Protein AF-0000000084350973 (afdb_homodimer)

InterPro domains:
  IPR007712 Toxin-antitoxin system, RelE/ParE toxin family [PF05016] (6-82)
  IPR007712 Toxin-antitoxin system, RelE/ParE toxin family [TIGR02385] (5-78)
  IPR035093 Toxin-antitoxin system, RelE/ParE toxin domain superfamily [G3DSA:3.30.2310.20] (1-95)
  IPR035093 Toxin-antitoxin system, RelE/ParE toxin domain superfamily [SSF143011] (1-82)

Secondary structure (DSSP, 8-state):
-EEEEEE-HHHHHHHHHS-HHHHHHHHHHHHHHHTS---GGGBPTTSTTEEEEEETTTTEEEEEEEEEEEEEEEEEEEEETGGGHHHHHHHHHH-/-EEEEEE-HHHHHHHHHS-HHHHHHHHHHHHHHHTS---GGGBPTTSTTEEEEEETTTTEEEEEEEEEEEEEEEEEEEEETGGGHHHHHHHHHH-

Structure (mmCIF, N/CA/C/O backbone):
data_AF-0000000084350973-model_v1
#
loop_
_entity.id
_entity.type
_entity.pdbx_description
1 polymer 'mRNA interferase RelE/StbE'
#
loop_
_atom_site.group_PDB
_atom_site.id
_atom_site.type_symbol
_atom_site.label_atom_id
_atom_site.label_alt_id
_atom_site.label_comp_id
_atom_site.label_asym_id
_atom_site.label_entity_id
_atom_site.label_seq_id
_atom_site.pdbx_PDB_ins_code
_atom_site.Cartn_x
_atom_site.Cartn_y
_atom_site.Cartn_z
_atom_site.occupancy
_atom_site.B_iso_or_equiv
_atom_site.auth_seq_id
_atom_site.auth_comp_id
_atom_site.auth_asym_id
_atom_site.auth_atom_id
_atom_site.pdbx_PDB_model_num
ATOM 1 N N . MET A 1 1 ? 8.328 0.489 -1.654 1 72.5 1 MET A N 1
ATOM 2 C CA . MET A 1 1 ? 7.152 -0.375 -1.652 1 72.5 1 MET A CA 1
ATOM 3 C C . MET A 1 1 ? 7.504 -1.771 -1.149 1 72.5 1 MET A C 1
ATOM 5 O O . MET A 1 1 ? 8.57 -2.303 -1.475 1 72.5 1 MET A O 1
ATOM 9 N N . THR A 1 2 ? 6.762 -2.129 -0.033 1 79.12 2 THR A N 1
ATOM 10 C CA . THR A 1 2 ? 7.012 -3.457 0.517 1 79.12 2 THR A CA 1
ATOM 11 C C . THR A 1 2 ? 5.891 -4.418 0.138 1 79.12 2 THR A C 1
ATOM 13 O O . THR A 1 2 ? 4.77 -3.992 -0.144 1 79.12 2 THR A O 1
ATOM 16 N N . TYR A 1 3 ? 6.352 -5.695 -0.007 1 84.44 3 TYR A N 1
ATOM 17 C CA . TYR A 1 3 ? 5.375 -6.707 -0.387 1 84.44 3 TYR A CA 1
ATOM 18 C C . TYR A 1 3 ? 5.402 -7.883 0.58 1 84.44 3 TYR A C 1
ATOM 20 O O . TYR A 1 3 ? 6.457 -8.227 1.118 1 84.44 3 TYR A O 1
ATOM 28 N N . SER A 1 4 ? 4.203 -8.266 0.889 1 87.75 4 SER A N 1
ATOM 29 C CA . SER A 1 4 ? 4.062 -9.516 1.632 1 87.75 4 SER A CA 1
ATOM 30 C C . SER A 1 4 ? 3.426 -10.602 0.771 1 87.75 4 SER A C 1
ATOM 32 O O . SER A 1 4 ? 2.473 -10.336 0.034 1 87.75 4 SER A O 1
ATOM 34 N N . LEU A 1 5 ? 4.027 -11.797 0.826 1 92.69 5 LEU A N 1
ATOM 35 C CA . LEU A 1 5 ? 3.525 -12.938 0.065 1 92.69 5 LEU A CA 1
ATOM 36 C C . LEU A 1 5 ? 2.955 -14.008 0.994 1 92.69 5 LEU A C 1
ATOM 38 O O . LEU A 1 5 ? 3.639 -14.461 1.914 1 92.69 5 LEU A O 1
ATOM 42 N N . ASP A 1 6 ? 1.753 -14.32 0.767 1 94.31 6 ASP A N 1
ATOM 43 C CA . ASP A 1 6 ? 1.071 -15.367 1.519 1 94.31 6 ASP A CA 1
ATOM 44 C C . ASP A 1 6 ? 0.494 -16.438 0.583 1 94.31 6 ASP A C 1
ATOM 46 O O . ASP A 1 6 ? 0.403 -16.219 -0.627 1 94.31 6 ASP A O 1
ATOM 50 N N . PHE A 1 7 ? 0.2 -17.641 1.254 1 97 7 PHE A N 1
ATOM 51 C CA . PHE A 1 7 ? -0.393 -18.734 0.494 1 97 7 PHE A CA 1
ATOM 52 C C . PHE A 1 7 ? -1.694 -19.203 1.139 1 97 7 PHE A C 1
ATOM 54 O O . PHE A 1 7 ? -1.768 -19.359 2.359 1 97 7 PHE A O 1
ATOM 61 N N . ASP A 1 8 ? -2.701 -19.281 0.235 1 97.12 8 ASP A N 1
ATOM 62 C CA . ASP A 1 8 ? -3.777 -20.172 0.634 1 97.12 8 ASP A CA 1
ATOM 63 C C . ASP A 1 8 ? -3.234 -21.562 0.995 1 97.12 8 ASP A C 1
ATOM 65 O O . ASP A 1 8 ? -2.336 -22.062 0.325 1 97.12 8 ASP A O 1
ATOM 69 N N . ALA A 1 9 ? -3.811 -22.188 2.047 1 97.31 9 ALA A N 1
ATOM 70 C CA . ALA A 1 9 ? -3.281 -23.453 2.539 1 97.31 9 ALA A CA 1
ATOM 71 C C . ALA A 1 9 ? -3.285 -24.516 1.439 1 97.31 9 ALA A C 1
ATOM 73 O O . ALA A 1 9 ? -2.346 -25.312 1.328 1 97.31 9 ALA A O 1
ATOM 74 N N . ARG A 1 10 ? -4.234 -24.578 0.648 1 98.06 10 ARG A N 1
ATOM 75 C CA . ARG A 1 10 ? -4.34 -25.547 -0.433 1 98.06 10 ARG A CA 1
ATOM 76 C C . ARG A 1 10 ? -3.357 -25.234 -1.556 1 98.06 10 ARG A C 1
ATOM 78 O O . ARG A 1 10 ? -2.75 -26.141 -2.131 1 98.06 10 ARG A O 1
ATOM 85 N N . ALA A 1 11 ? -3.234 -23.922 -1.818 1 98.5 11 ALA A N 1
ATOM 86 C CA . ALA A 1 11 ? -2.256 -23.516 -2.822 1 98.5 11 ALA A CA 1
ATOM 87 C C . ALA A 1 11 ? -0.837 -23.844 -2.377 1 98.5 11 ALA A C 1
ATOM 89 O O . ALA A 1 11 ? 0.009 -24.203 -3.199 1 98.5 11 ALA A O 1
ATOM 90 N N . LEU A 1 12 ? -0.618 -23.719 -1.033 1 98.25 12 LEU A N 1
ATOM 91 C CA . LEU A 1 12 ? 0.698 -24.062 -0.506 1 98.25 12 LEU A CA 1
ATOM 92 C C . LEU A 1 12 ? 1.004 -25.531 -0.729 1 98.25 12 LEU A C 1
ATOM 94 O O . LEU A 1 12 ? 2.121 -25.891 -1.11 1 98.25 12 LEU A O 1
ATOM 98 N N . LYS A 1 13 ? 0.028 -26.312 -0.503 1 98.19 13 LYS A N 1
ATOM 99 C CA . LYS A 1 13 ? 0.195 -27.75 -0.757 1 98.19 13 LYS A CA 1
ATOM 100 C C . LYS A 1 13 ? 0.494 -28.016 -2.229 1 98.19 13 LYS A C 1
ATOM 102 O O . LYS A 1 13 ? 1.362 -28.828 -2.555 1 98.19 13 LYS A O 1
ATOM 107 N N . GLU A 1 14 ? -0.183 -27.328 -3.102 1 98.31 14 GLU A N 1
ATOM 108 C CA . GLU A 1 14 ? 0.055 -27.453 -4.535 1 98.31 14 GLU A CA 1
ATOM 109 C C . GLU A 1 14 ? 1.476 -27.016 -4.898 1 98.31 14 GLU A C 1
ATOM 111 O O . GLU A 1 14 ? 2.154 -27.703 -5.672 1 98.31 14 GLU A O 1
ATOM 116 N N . TRP A 1 15 ? 1.867 -25.938 -4.344 1 98.12 15 TRP A N 1
ATOM 117 C CA . TRP A 1 15 ? 3.199 -25.375 -4.551 1 98.12 15 TRP A CA 1
ATOM 118 C C . TRP A 1 15 ? 4.277 -26.375 -4.145 1 98.12 15 TRP A C 1
ATOM 120 O O . TRP A 1 15 ? 5.234 -26.609 -4.891 1 98.12 15 TRP A O 1
ATOM 130 N N . GLN A 1 16 ? 4.098 -27 -3.045 1 97.56 16 GLN A N 1
ATOM 131 C CA . GLN A 1 16 ? 5.078 -27.938 -2.502 1 97.56 16 GLN A CA 1
ATOM 132 C C . GLN A 1 16 ? 5.172 -29.188 -3.361 1 97.56 16 GLN A C 1
ATOM 134 O O . GLN A 1 16 ? 6.199 -29.875 -3.363 1 97.56 16 GLN A O 1
ATOM 139 N N . LYS A 1 17 ? 4.148 -29.422 -4.148 1 97.62 17 LYS A N 1
ATOM 140 C CA . LYS A 1 17 ? 4.105 -30.609 -4.988 1 97.62 17 LYS A CA 1
ATOM 141 C C . LYS A 1 17 ? 4.742 -30.359 -6.352 1 97.62 17 LYS A C 1
ATOM 143 O O . LYS A 1 17 ? 5.035 -31.281 -7.098 1 97.62 17 LYS A O 1
ATOM 148 N N . LEU A 1 18 ? 4.945 -29.156 -6.629 1 97.5 18 LEU A N 1
ATOM 149 C CA . LEU A 1 18 ? 5.559 -28.812 -7.906 1 97.5 18 LEU A CA 1
ATOM 150 C C . LEU A 1 18 ? 6.996 -29.328 -7.973 1 97.5 18 LEU A C 1
ATOM 152 O O . LEU A 1 18 ? 7.699 -29.344 -6.961 1 97.5 18 LEU A O 1
ATOM 156 N N . GLY A 1 19 ? 7.395 -29.656 -9.141 1 97 19 GLY A N 1
ATOM 157 C CA . GLY A 1 19 ? 8.812 -29.906 -9.344 1 97 19 GLY A CA 1
ATOM 158 C C . GLY A 1 19 ? 9.672 -28.672 -9.117 1 97 19 GLY A C 1
ATOM 159 O O . GLY A 1 19 ? 9.188 -27.547 -9.25 1 97 19 GLY A O 1
ATOM 160 N N . ASP A 1 20 ? 10.891 -28.859 -8.812 1 97.19 20 ASP A N 1
ATOM 161 C CA . ASP A 1 20 ? 11.805 -27.766 -8.469 1 97.19 20 ASP A CA 1
ATOM 162 C C . ASP A 1 20 ? 11.898 -26.766 -9.609 1 97.19 20 ASP A C 1
ATOM 164 O O . ASP A 1 20 ? 11.906 -25.547 -9.375 1 97.19 20 ASP A O 1
ATOM 168 N N . THR A 1 21 ? 11.969 -27.266 -10.773 1 97.56 21 THR A N 1
ATOM 169 C CA . THR A 1 21 ? 12.094 -26.391 -11.938 1 97.56 21 THR A CA 1
ATOM 170 C C . THR A 1 21 ? 10.891 -25.453 -12.055 1 97.56 21 THR A C 1
ATOM 172 O O . THR A 1 21 ? 11.055 -24.25 -12.219 1 97.56 21 THR A O 1
ATOM 175 N N . LEU A 1 22 ? 9.773 -26 -11.922 1 97.56 22 LEU A N 1
ATOM 176 C CA . LEU A 1 22 ? 8.547 -25.219 -12 1 97.56 22 LEU A CA 1
ATOM 177 C C . LEU A 1 22 ? 8.461 -24.219 -10.852 1 97.56 22 LEU A C 1
ATOM 179 O O . LEU A 1 22 ? 8.086 -23.062 -11.055 1 97.56 22 LEU A O 1
ATOM 183 N N . ARG A 1 23 ? 8.844 -24.656 -9.68 1 97.56 23 ARG A N 1
ATOM 184 C CA . ARG A 1 23 ? 8.82 -23.797 -8.508 1 97.56 23 ARG A CA 1
ATOM 185 C C . ARG A 1 23 ? 9.727 -22.578 -8.703 1 97.56 23 ARG A C 1
ATOM 187 O O . ARG A 1 23 ? 9.344 -21.453 -8.391 1 97.56 23 ARG A O 1
ATOM 194 N N . GLN A 1 24 ? 10.852 -22.859 -9.227 1 97.88 24 GLN A N 1
ATOM 195 C CA . GLN A 1 24 ? 11.805 -21.781 -9.445 1 97.88 24 GLN A CA 1
ATOM 196 C C . GLN A 1 24 ? 11.297 -20.797 -10.5 1 97.88 24 GLN A C 1
ATOM 198 O O . GLN A 1 24 ? 11.492 -19.594 -10.367 1 97.88 24 GLN A O 1
ATOM 203 N N . GLN A 1 25 ? 10.734 -21.312 -11.516 1 97.69 25 GLN A N 1
ATOM 204 C CA . GLN A 1 25 ? 10.172 -20.438 -12.547 1 97.69 25 GLN A CA 1
ATOM 205 C C . GLN A 1 25 ? 9.086 -19.531 -11.977 1 97.69 25 GLN A C 1
ATOM 207 O O . GLN A 1 25 ? 9.078 -18.328 -12.227 1 97.69 25 GLN A O 1
ATOM 212 N N . PHE A 1 26 ? 8.195 -20.125 -11.188 1 97.94 26 PHE A N 1
ATOM 213 C CA . PHE A 1 26 ? 7.129 -19.328 -10.594 1 97.94 26 PHE A CA 1
ATOM 214 C C . PHE A 1 26 ? 7.684 -18.344 -9.57 1 97.94 26 PHE A C 1
ATOM 216 O O . PHE A 1 26 ? 7.211 -17.203 -9.484 1 97.94 26 PHE A O 1
ATOM 223 N N . LYS A 1 27 ? 8.68 -18.781 -8.805 1 96.5 27 LYS A N 1
ATOM 224 C CA . LYS A 1 27 ? 9.305 -17.891 -7.84 1 96.5 27 LYS A CA 1
ATOM 225 C C . LYS A 1 27 ? 9.852 -16.641 -8.523 1 96.5 27 LYS A C 1
ATOM 227 O O . LYS A 1 27 ? 9.648 -15.523 -8.039 1 96.5 27 LYS A O 1
ATOM 232 N N . LYS A 1 28 ? 10.469 -16.844 -9.617 1 96.62 28 LYS A N 1
ATOM 233 C CA . LYS A 1 28 ? 11.023 -15.727 -10.375 1 96.62 28 LYS A CA 1
ATOM 234 C C . LYS A 1 28 ? 9.922 -14.805 -10.883 1 96.62 28 LYS A C 1
ATOM 236 O O . LYS A 1 28 ? 10.008 -13.586 -10.719 1 96.62 28 LYS A O 1
ATOM 241 N N . LYS A 1 29 ? 8.914 -15.359 -11.461 1 96.25 29 LYS A N 1
ATOM 242 C CA . LYS A 1 29 ? 7.809 -14.562 -11.992 1 96.25 29 LYS A CA 1
ATOM 243 C C . LYS A 1 29 ? 7.078 -13.828 -10.875 1 96.25 29 LYS A C 1
ATOM 245 O O . LYS A 1 29 ? 6.676 -12.68 -11.039 1 96.25 29 LYS A O 1
ATOM 250 N N . LEU A 1 30 ? 6.887 -14.516 -9.742 1 95.38 30 LEU A N 1
ATOM 251 C CA . LEU A 1 30 ? 6.242 -13.898 -8.586 1 95.38 30 LEU A CA 1
ATOM 252 C C . LEU A 1 30 ? 7.047 -12.703 -8.094 1 95.38 30 LEU A C 1
ATOM 254 O O . LEU A 1 30 ? 6.477 -11.656 -7.77 1 95.38 30 LEU A O 1
ATOM 258 N N . ALA A 1 31 ? 8.312 -12.914 -8.047 1 93.25 31 ALA A N 1
ATOM 259 C CA . ALA A 1 31 ? 9.188 -11.828 -7.605 1 93.25 31 ALA A CA 1
ATOM 260 C C . ALA A 1 31 ? 9.031 -10.602 -8.508 1 93.25 31 ALA A C 1
ATOM 262 O O . ALA A 1 31 ? 8.961 -9.469 -8.016 1 93.25 31 ALA A O 1
ATOM 263 N N . GLU A 1 32 ? 8.922 -10.781 -9.773 1 92.5 32 GLU A N 1
ATOM 264 C CA . GLU A 1 32 ? 8.703 -9.695 -10.727 1 92.5 32 GLU A CA 1
ATOM 265 C C . GLU A 1 32 ? 7.332 -9.055 -10.523 1 92.5 32 GLU A C 1
ATOM 267 O O . GLU A 1 32 ? 7.199 -7.828 -10.578 1 92.5 32 GLU A O 1
ATOM 272 N N . THR A 1 33 ? 6.375 -9.875 -10.289 1 91.19 33 THR A N 1
ATOM 273 C CA . THR A 1 33 ? 4.988 -9.453 -10.141 1 91.19 33 THR A CA 1
ATOM 274 C C . THR A 1 33 ? 4.812 -8.609 -8.883 1 91.19 33 THR A C 1
ATOM 276 O O . THR A 1 33 ? 4.008 -7.672 -8.867 1 91.19 33 THR A O 1
ATOM 279 N N . LEU A 1 34 ? 5.621 -8.891 -7.859 1 88.19 34 LEU A N 1
ATOM 280 C CA . LEU A 1 34 ? 5.469 -8.211 -6.574 1 88.19 34 LEU A CA 1
ATOM 281 C C . LEU A 1 34 ? 5.773 -6.727 -6.703 1 88.19 34 LEU A C 1
ATOM 283 O O . LEU A 1 34 ? 5.238 -5.91 -5.945 1 88.19 34 LEU A O 1
ATOM 287 N N . ASN A 1 35 ? 6.5 -6.34 -7.738 1 82.75 35 ASN A N 1
ATOM 288 C CA . ASN A 1 35 ? 6.797 -4.93 -7.961 1 82.75 35 ASN A CA 1
ATOM 289 C C . ASN A 1 35 ? 5.574 -4.172 -8.469 1 82.75 35 ASN A C 1
ATOM 291 O O . ASN A 1 35 ? 5.445 -2.969 -8.242 1 82.75 35 ASN A O 1
ATOM 295 N N . ASN A 1 36 ? 4.773 -4.844 -9.188 1 85.5 36 ASN A N 1
ATOM 296 C CA . ASN A 1 36 ? 3.512 -4.324 -9.703 1 85.5 36 ASN A CA 1
ATOM 297 C C . ASN A 1 36 ? 2.465 -5.426 -9.836 1 85.5 36 ASN A C 1
ATOM 299 O O . ASN A 1 36 ? 2.152 -5.859 -10.953 1 85.5 36 ASN A O 1
ATOM 303 N N . PRO A 1 37 ? 1.801 -5.703 -8.734 1 92.19 37 PRO A N 1
ATOM 304 C CA . PRO A 1 37 ? 0.951 -6.895 -8.766 1 92.19 37 PRO A CA 1
ATOM 305 C C . PRO A 1 37 ? -0.391 -6.648 -9.453 1 92.19 37 PRO A C 1
ATOM 307 O O . PRO A 1 37 ? -1.089 -7.598 -9.812 1 92.19 37 PRO A O 1
ATOM 310 N N . ARG A 1 38 ? -0.727 -5.383 -9.602 1 92 38 ARG A N 1
ATOM 311 C CA . ARG A 1 38 ? -2 -5.094 -10.25 1 92 38 ARG A CA 1
ATOM 312 C C . ARG A 1 38 ? -1.805 -4.816 -11.734 1 92 38 ARG A C 1
ATOM 314 O O . ARG A 1 38 ? -2.107 -3.723 -12.219 1 92 38 ARG A O 1
ATOM 321 N N . ASN A 1 39 ? -1.343 -5.785 -12.414 1 92.75 39 ASN A N 1
ATOM 322 C CA . ASN A 1 39 ? -1.258 -5.727 -13.867 1 92.75 39 ASN A CA 1
ATOM 323 C C . ASN A 1 39 ? -2.586 -6.098 -14.523 1 92.75 39 ASN A C 1
ATOM 325 O O . ASN A 1 39 ? -2.988 -7.262 -14.5 1 92.75 39 ASN A O 1
ATOM 329 N N . GLU A 1 40 ? -3.18 -5.113 -15.266 1 94.19 40 GLU A N 1
ATOM 330 C CA . GLU A 1 40 ? -4.531 -5.273 -15.797 1 94.19 40 GLU A CA 1
ATOM 331 C C . GLU A 1 40 ? -4.566 -6.336 -16.891 1 94.19 40 GLU A C 1
ATOM 333 O O . GLU A 1 40 ? -5.574 -7.023 -17.062 1 94.19 40 GLU A O 1
ATOM 338 N N . ALA A 1 41 ? -3.488 -6.504 -17.547 1 94.5 41 ALA A N 1
ATOM 339 C CA . ALA A 1 41 ? -3.418 -7.508 -18.594 1 94.5 41 ALA A CA 1
ATOM 340 C C . ALA A 1 41 ? -3.574 -8.914 -18.031 1 94.5 41 ALA A C 1
ATOM 342 O O . ALA A 1 41 ? -3.939 -9.844 -18.75 1 94.5 41 ALA A O 1
ATOM 343 N N . ASN A 1 42 ? -3.309 -9.086 -16.734 1 96.44 42 ASN A N 1
ATOM 344 C CA . ASN A 1 42 ? -3.334 -10.398 -16.094 1 96.44 42 ASN A CA 1
ATOM 345 C C . ASN A 1 42 ? -4.539 -10.547 -15.18 1 96.44 42 ASN A C 1
ATOM 347 O O . ASN A 1 42 ? -4.68 -11.57 -14.492 1 96.44 42 ASN A O 1
ATOM 351 N N . ARG A 1 43 ? -5.363 -9.617 -15.141 1 97.44 43 ARG A N 1
ATOM 352 C CA . ARG A 1 43 ? -6.52 -9.609 -14.25 1 97.44 43 ARG A CA 1
ATOM 353 C C . ARG A 1 43 ? -7.535 -10.672 -14.664 1 97.44 43 ARG A C 1
ATOM 355 O O . ARG A 1 43 ? -7.824 -10.828 -15.859 1 97.44 43 ARG A O 1
ATOM 362 N N . LEU A 1 44 ? -8 -11.344 -13.695 1 96.81 44 LEU A N 1
ATOM 363 C CA . LEU A 1 44 ? -9.047 -12.328 -13.945 1 96.81 44 LEU A CA 1
ATOM 364 C C . LEU A 1 44 ? -10.43 -11.68 -13.898 1 96.81 44 LEU A C 1
ATOM 366 O O . LEU A 1 44 ? -10.688 -10.836 -13.039 1 96.81 44 LEU A O 1
ATOM 370 N N . HIS A 1 45 ? -11.18 -12.086 -14.852 1 93.25 45 HIS A N 1
ATOM 371 C CA . HIS A 1 45 ? -12.555 -11.602 -14.852 1 93.25 45 HIS A CA 1
ATOM 372 C C . HIS A 1 45 ? -13.422 -12.391 -13.883 1 93.25 45 HIS A C 1
ATOM 374 O O . HIS A 1 45 ? -13.25 -13.602 -13.727 1 93.25 45 HIS A O 1
ATOM 380 N N . GLY A 1 46 ? -14.219 -11.695 -13.133 1 92.25 46 GLY A N 1
ATOM 381 C CA . GLY A 1 46 ? -15.148 -12.367 -12.242 1 92.25 46 GLY A CA 1
ATOM 382 C C . GLY A 1 46 ? -14.602 -12.578 -10.844 1 92.25 46 GLY A C 1
ATOM 383 O O . GLY A 1 46 ? -15.32 -13.016 -9.945 1 92.25 46 GLY A O 1
ATOM 384 N N . LEU A 1 47 ? -13.32 -12.492 -10.68 1 94.31 47 LEU A N 1
ATOM 385 C CA . LEU A 1 47 ? -12.688 -12.594 -9.367 1 94.31 47 LEU A CA 1
ATOM 386 C C . LEU A 1 47 ? -12.008 -11.281 -8.984 1 94.31 47 LEU A C 1
ATOM 388 O O . LEU A 1 47 ? -10.945 -10.953 -9.516 1 94.31 47 LEU A O 1
ATOM 392 N N . PRO A 1 48 ? -12.602 -10.664 -8.055 1 92.5 48 PRO A N 1
ATOM 393 C CA . PRO A 1 48 ? -12.062 -9.344 -7.711 1 92.5 48 PRO A CA 1
ATOM 394 C C . PRO A 1 48 ? -10.617 -9.398 -7.23 1 92.5 48 PRO A C 1
ATOM 396 O O . PRO A 1 48 ? -10.266 -10.258 -6.414 1 92.5 48 PRO A O 1
ATOM 399 N N . ASP A 1 49 ? -9.773 -8.578 -7.781 1 95.25 49 ASP A N 1
ATOM 400 C CA . ASP A 1 49 ? -8.391 -8.344 -7.367 1 95.25 49 ASP A CA 1
ATOM 401 C C . ASP A 1 49 ? -7.547 -9.602 -7.555 1 95.25 49 ASP A C 1
ATOM 403 O O . ASP A 1 49 ? -6.613 -9.852 -6.785 1 95.25 49 ASP A O 1
ATOM 407 N N . CYS A 1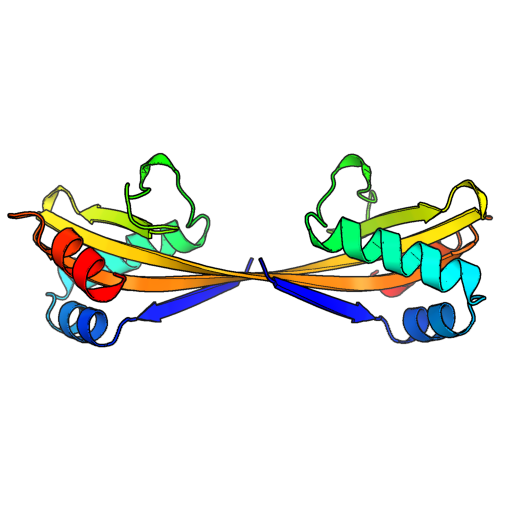 50 ? -7.953 -10.461 -8.477 1 97.56 50 CYS A N 1
ATOM 408 C CA . CYS A 1 50 ? -7.203 -11.672 -8.797 1 97.56 50 CYS A CA 1
ATOM 409 C C . CYS A 1 50 ? -6.523 -11.555 -10.148 1 97.56 50 CYS A C 1
ATOM 411 O O . CYS A 1 50 ? -7.094 -11 -11.094 1 97.56 50 CYS A O 1
ATOM 413 N N . TYR A 1 51 ? -5.383 -12.078 -10.219 1 98.12 51 TYR A N 1
ATOM 414 C CA . TYR A 1 51 ? -4.531 -12.039 -11.398 1 98.12 51 TYR A CA 1
ATOM 415 C C . TYR A 1 51 ? -3.871 -13.391 -11.641 1 98.12 51 TYR A C 1
ATOM 417 O O . TYR A 1 51 ? -3.857 -14.25 -10.758 1 98.12 51 TYR A O 1
ATOM 425 N N . ARG A 1 52 ? -3.324 -13.562 -12.828 1 97.56 52 ARG A N 1
ATOM 426 C CA . ARG A 1 52 ? -2.719 -14.844 -13.156 1 97.56 52 ARG A CA 1
ATOM 427 C C . ARG A 1 52 ? -1.268 -14.672 -13.594 1 97.56 52 ARG A C 1
ATOM 429 O O . ARG A 1 52 ? -0.893 -13.625 -14.117 1 97.56 52 ARG A O 1
ATOM 436 N N . ILE A 1 53 ? -0.472 -15.594 -13.328 1 97.88 53 ILE A N 1
ATOM 437 C CA . ILE A 1 53 ? 0.862 -15.805 -13.883 1 97.88 53 ILE A CA 1
ATOM 438 C C . ILE A 1 53 ? 0.87 -17.062 -14.742 1 97.88 53 ILE A C 1
ATOM 440 O O . ILE A 1 53 ? 0.423 -18.125 -14.312 1 97.88 53 ILE A O 1
ATOM 444 N N . LYS A 1 54 ? 1.425 -16.875 -15.969 1 97.62 54 LYS A N 1
ATOM 445 C CA . LYS A 1 54 ? 1.442 -18 -16.906 1 97.62 54 LYS A CA 1
ATOM 446 C C . LYS A 1 54 ? 2.865 -18.5 -17.125 1 97.62 54 LYS A C 1
ATOM 448 O O . LYS A 1 54 ? 3.773 -17.719 -17.391 1 97.62 54 LYS A O 1
ATOM 453 N N . LEU A 1 55 ? 2.971 -19.75 -16.906 1 97.56 55 LEU A N 1
ATOM 454 C CA . LEU A 1 55 ? 4.121 -20.438 -17.484 1 97.56 55 LEU A CA 1
ATOM 455 C C . LEU A 1 55 ? 3.736 -21.188 -18.766 1 97.56 55 LEU A C 1
ATOM 457 O O . LEU A 1 55 ? 3.348 -22.359 -18.703 1 97.56 55 LEU A O 1
ATOM 461 N N . ARG A 1 56 ? 3.875 -20.469 -19.859 1 95.62 56 ARG A N 1
ATOM 462 C CA . ARG A 1 56 ? 3.336 -20.938 -21.141 1 95.62 56 ARG A CA 1
ATOM 463 C C . ARG A 1 56 ? 4.02 -22.234 -21.578 1 95.62 56 ARG A C 1
ATOM 465 O O . ARG A 1 56 ? 3.348 -23.188 -21.953 1 95.62 56 ARG A O 1
ATOM 472 N N . SER A 1 57 ? 5.328 -22.219 -21.5 1 95.44 57 SER A N 1
ATOM 473 C CA . SER A 1 57 ? 6.082 -23.375 -22 1 95.44 57 SER A CA 1
ATOM 474 C C . SER A 1 57 ? 5.82 -24.609 -21.141 1 95.44 57 SER A C 1
ATOM 476 O O . SER A 1 57 ? 5.766 -25.734 -21.656 1 95.44 57 SER A O 1
ATOM 478 N N . SER A 1 58 ? 5.598 -24.406 -19.875 1 96.38 58 SER A N 1
ATOM 479 C CA . SER A 1 58 ? 5.434 -25.516 -18.969 1 96.38 58 SER A CA 1
ATOM 480 C C . SER A 1 58 ? 3.967 -25.906 -18.812 1 96.38 58 SER A C 1
ATOM 482 O O . SER A 1 58 ? 3.65 -26.984 -18.297 1 96.38 58 SER A O 1
ATOM 484 N N . GLY A 1 59 ? 3.115 -25.078 -19.234 1 96.81 59 GLY A N 1
ATOM 485 C CA . GLY A 1 59 ? 1.688 -25.359 -19.172 1 96.81 59 GLY A CA 1
ATOM 486 C C . GLY A 1 59 ? 1.107 -25.234 -17.781 1 96.81 59 GLY A C 1
ATOM 487 O O . GLY A 1 59 ? 0.273 -26.047 -17.375 1 96.81 59 GLY A O 1
ATOM 488 N N . TYR A 1 60 ? 1.576 -24.328 -16.969 1 98.25 60 TYR A N 1
ATOM 489 C CA . TYR A 1 60 ? 1.067 -24.109 -15.609 1 98.25 60 TYR A CA 1
ATOM 490 C C . TYR A 1 60 ? 0.603 -22.672 -15.43 1 98.25 60 TYR A C 1
ATOM 492 O O . TYR A 1 60 ? 1.062 -21.766 -16.125 1 98.25 60 TYR A O 1
ATOM 500 N N . ARG A 1 61 ? -0.329 -22.484 -14.508 1 98.38 61 ARG A N 1
ATOM 501 C CA . ARG A 1 61 ? -0.823 -21.172 -14.109 1 98.38 61 ARG A CA 1
ATOM 502 C C . ARG A 1 61 ? -0.789 -21.016 -12.594 1 98.38 61 ARG A C 1
ATOM 504 O O . ARG A 1 61 ? -0.98 -21.984 -11.852 1 98.38 61 ARG A O 1
ATOM 511 N N . LEU A 1 62 ? -0.523 -19.844 -12.164 1 98.62 62 LEU A N 1
ATOM 512 C CA . LEU A 1 62 ? -0.647 -19.438 -10.766 1 98.62 62 LEU A CA 1
ATOM 513 C C . LEU A 1 62 ? -1.64 -18.281 -10.633 1 98.62 62 LEU A C 1
ATOM 515 O O . LEU A 1 62 ? -1.595 -17.328 -11.406 1 98.62 62 LEU A O 1
ATOM 519 N N . VAL A 1 63 ? -2.594 -18.406 -9.703 1 98.56 63 VAL A N 1
ATOM 520 C CA . VAL A 1 63 ? -3.545 -17.344 -9.414 1 98.56 63 VAL A CA 1
ATOM 521 C C . VAL A 1 63 ? -3.217 -16.703 -8.055 1 98.56 63 VAL A C 1
ATOM 523 O O . VAL A 1 63 ? -3.035 -17.422 -7.066 1 98.56 63 VAL A O 1
ATOM 526 N N . TYR A 1 64 ? -3.105 -15.43 -8.109 1 98.25 64 TYR A N 1
ATOM 527 C CA . TYR A 1 64 ? -2.908 -14.719 -6.848 1 98.25 64 TYR A CA 1
ATOM 528 C C . TYR A 1 64 ? -3.932 -13.602 -6.684 1 98.25 64 TYR A C 1
ATOM 530 O O . TYR A 1 64 ? -4.504 -13.125 -7.664 1 98.25 64 TYR A O 1
ATOM 538 N N . GLN A 1 65 ? -4.164 -13.227 -5.465 1 97.19 65 GLN A N 1
ATOM 539 C CA . GLN A 1 65 ? -5.059 -12.133 -5.086 1 97.19 65 GLN A CA 1
ATOM 540 C C . GLN A 1 65 ? -4.293 -11.008 -4.398 1 97.19 65 GLN A C 1
ATOM 542 O O . GLN A 1 65 ? -3.43 -11.266 -3.555 1 97.19 65 GLN A O 1
ATOM 547 N N . VAL A 1 66 ? -4.562 -9.867 -4.82 1 94.94 66 VAL A N 1
ATOM 548 C CA . VAL A 1 66 ?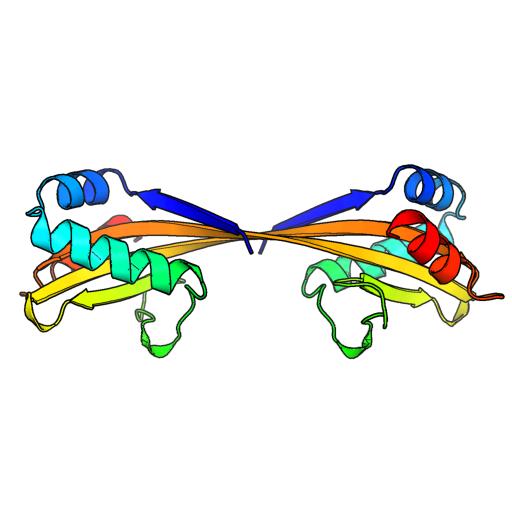 -4.062 -8.719 -4.07 1 94.94 66 VAL A CA 1
ATOM 549 C C . VAL A 1 66 ? -5.074 -8.328 -2.994 1 94.94 66 VAL A C 1
ATOM 551 O O . VAL A 1 66 ? -6.164 -7.84 -3.305 1 94.94 66 VAL A O 1
ATOM 554 N N . VAL A 1 67 ? -4.77 -8.562 -1.738 1 89.38 67 VAL A N 1
ATOM 555 C CA . VAL A 1 67 ? -5.758 -8.484 -0.668 1 89.38 67 VAL A CA 1
ATOM 556 C C . VAL A 1 67 ? -5.707 -7.098 -0.024 1 89.38 67 VAL A C 1
ATOM 558 O O . VAL A 1 67 ? -6.738 -6.562 0.395 1 89.38 67 VAL A O 1
ATOM 561 N N . ASP A 1 68 ? -4.547 -6.605 0.186 1 80.06 68 ASP A N 1
ATOM 562 C CA . ASP A 1 68 ? -4.531 -5.355 0.935 1 80.06 68 ASP A CA 1
ATOM 563 C C . ASP A 1 68 ? -3.383 -4.457 0.481 1 80.06 68 ASP A C 1
ATOM 565 O O . ASP A 1 68 ? -2.35 -4.945 0.023 1 80.06 68 ASP A O 1
ATOM 569 N N . GLN A 1 69 ? -3.721 -3.27 0.438 1 81.31 69 GLN A N 1
ATOM 570 C CA . GLN A 1 69 ? -2.713 -2.225 0.298 1 81.31 69 GLN A CA 1
ATOM 571 C C . GLN A 1 69 ? -2.799 -1.22 1.443 1 81.31 69 GLN A C 1
ATOM 573 O O . GLN A 1 69 ? -3.867 -0.664 1.71 1 81.31 69 GLN A O 1
ATOM 578 N N . GLU A 1 70 ? -1.753 -1.201 2.189 1 84.38 70 GLU A N 1
ATOM 579 C CA . GLU A 1 70 ? -1.713 -0.257 3.301 1 84.38 70 GLU A CA 1
ATOM 580 C C . GLU A 1 70 ? -0.737 0.883 3.023 1 84.38 70 GLU A C 1
ATOM 582 O O . GLU A 1 70 ? 0.375 0.652 2.543 1 84.38 70 GLU A O 1
ATOM 587 N N . ILE A 1 71 ? -1.215 2.109 3.236 1 87.25 71 ILE A N 1
ATOM 588 C CA . ILE A 1 71 ? -0.375 3.295 3.104 1 87.25 71 ILE A CA 1
ATOM 589 C C . ILE A 1 71 ? -0.214 3.967 4.465 1 87.25 71 ILE A C 1
ATOM 591 O O . ILE A 1 71 ? -1.188 4.137 5.199 1 87.25 71 ILE A O 1
ATOM 595 N N . THR A 1 72 ? 1.023 4.191 4.863 1 91.62 72 THR A N 1
ATOM 596 C CA . THR A 1 72 ? 1.284 4.918 6.102 1 91.62 72 THR A CA 1
ATOM 597 C C . THR A 1 72 ? 1.607 6.379 5.812 1 91.62 72 THR A C 1
ATOM 599 O O . THR A 1 72 ? 2.494 6.68 5.012 1 91.62 72 THR A O 1
ATOM 602 N N . VAL A 1 73 ? 0.871 7.25 6.48 1 94.88 73 VAL A N 1
ATOM 603 C CA . VAL A 1 73 ? 1.054 8.695 6.379 1 94.88 73 VAL A CA 1
ATOM 604 C C . VAL A 1 73 ?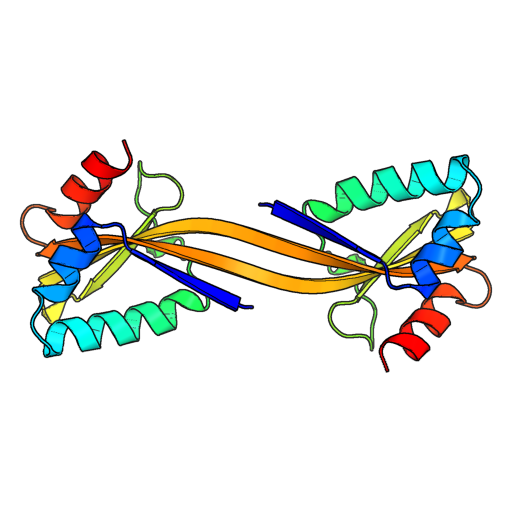 1.523 9.25 7.719 1 94.88 73 VAL A C 1
ATOM 606 O O . VAL A 1 73 ? 0.944 8.945 8.766 1 94.88 73 VAL A O 1
ATOM 609 N N . VAL A 1 74 ? 2.639 10.031 7.723 1 96.88 74 VAL A N 1
ATOM 610 C CA . VAL A 1 74 ? 3.152 10.648 8.938 1 96.88 74 VAL A CA 1
ATOM 611 C C . VAL A 1 74 ? 3.064 12.172 8.82 1 96.88 74 VAL A C 1
ATOM 613 O O . VAL A 1 74 ? 3.639 12.758 7.902 1 96.88 74 VAL A O 1
ATOM 616 N N . VAL A 1 75 ? 2.354 12.766 9.727 1 98.12 75 VAL A N 1
ATOM 617 C CA . VAL A 1 75 ? 2.361 14.219 9.805 1 98.12 75 VAL A CA 1
ATOM 618 C C . VAL A 1 75 ? 3.699 14.703 10.359 1 98.12 75 VAL A C 1
ATOM 620 O O . VAL A 1 75 ? 4.09 14.328 11.469 1 98.12 75 VAL A O 1
ATOM 623 N N . VAL A 1 76 ? 4.297 15.578 9.625 1 98.56 76 VAL A N 1
ATOM 624 C CA . VAL A 1 76 ? 5.668 15.961 9.938 1 98.56 76 VAL A CA 1
ATOM 625 C C . VAL A 1 76 ? 5.684 17.344 10.594 1 98.56 76 VAL A C 1
ATOM 627 O O . VAL A 1 76 ? 6.5 17.609 11.484 1 98.56 76 VAL A O 1
ATOM 630 N N . ALA A 1 77 ? 4.801 18.219 10.164 1 98.62 77 ALA A N 1
ATOM 631 C CA . ALA A 1 77 ? 4.766 19.578 10.695 1 98.62 77 ALA A CA 1
ATOM 632 C C . ALA A 1 77 ? 3.4 20.219 10.461 1 98.62 77 ALA A C 1
ATOM 634 O O . ALA A 1 77 ? 2.715 19.906 9.484 1 98.62 77 ALA A O 1
ATOM 635 N N . VAL A 1 78 ? 3.035 21.016 11.375 1 98.38 78 VAL A N 1
ATOM 636 C CA . VAL A 1 78 ? 1.842 21.859 11.273 1 98.38 78 VAL A CA 1
ATOM 637 C C . VAL A 1 78 ? 2.148 23.266 11.797 1 98.38 78 VAL A C 1
ATOM 639 O O . VAL A 1 78 ? 2.549 23.422 12.953 1 98.38 78 VAL A O 1
ATOM 642 N N . ASP A 1 79 ? 1.958 24.188 10.898 1 98.06 79 ASP A N 1
ATOM 643 C CA . ASP A 1 79 ? 2.258 25.547 11.344 1 98.06 79 ASP A CA 1
ATOM 644 C C . ASP A 1 79 ? 1.668 26.594 10.398 1 98.06 79 ASP A C 1
ATOM 646 O O . ASP A 1 79 ? 1.043 26.234 9.391 1 98.06 79 ASP A O 1
ATOM 650 N N . LYS A 1 80 ? 1.78 27.859 10.789 1 96.56 80 LYS A N 1
ATOM 651 C CA . LYS A 1 80 ? 1.312 29 9.992 1 96.56 80 LYS A CA 1
ATOM 652 C C . LYS A 1 80 ? 2.023 29.047 8.641 1 96.56 80 LYS A C 1
ATOM 654 O O . LYS A 1 80 ? 3.191 28.672 8.531 1 96.56 80 LYS A O 1
ATOM 659 N N . ARG A 1 81 ? 1.304 29.578 7.707 1 94.56 81 ARG A N 1
ATOM 660 C CA . ARG A 1 81 ? 1.843 29.781 6.367 1 94.56 81 ARG A CA 1
ATOM 661 C C . ARG A 1 81 ? 2.99 30.781 6.383 1 94.56 81 ARG A C 1
ATOM 663 O O . ARG A 1 81 ? 3.951 30.656 5.625 1 94.56 81 ARG A O 1
ATOM 670 N N . GLU A 1 82 ? 2.934 31.578 7.328 1 91.94 82 GLU A N 1
ATOM 671 C CA . GLU A 1 82 ? 3.881 32.688 7.418 1 91.94 82 GLU A CA 1
ATOM 672 C C . GLU A 1 82 ? 5.316 32.188 7.52 1 91.94 82 GLU A C 1
ATOM 674 O O . GLU A 1 82 ? 5.598 31.25 8.281 1 91.94 82 GLU A O 1
ATOM 679 N N . HIS A 1 83 ? 6.168 32.719 6.664 1 89.75 83 HIS A N 1
ATOM 680 C CA . HIS A 1 83 ? 7.602 32.469 6.613 1 89.75 83 HIS A CA 1
ATOM 681 C C . HIS A 1 83 ? 7.89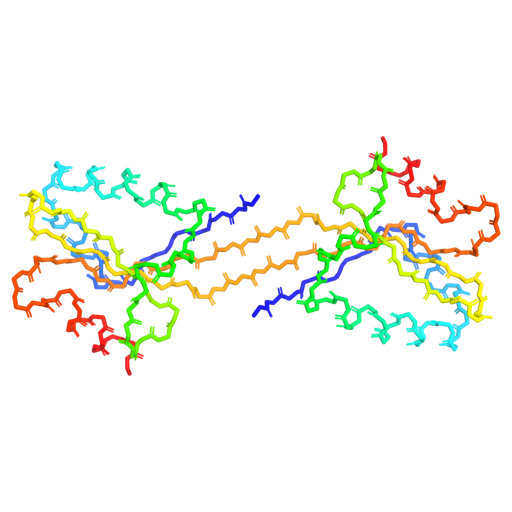5 31.016 6.316 1 89.75 83 HIS A C 1
ATOM 683 O O . HIS A 1 83 ? 9 30.531 6.578 1 89.75 83 HIS A O 1
ATOM 689 N N . GLY A 1 84 ? 6.953 30.375 5.883 1 93.81 84 GLY A N 1
ATOM 690 C CA . GLY A 1 84 ? 7.164 28.984 5.523 1 93.81 84 GLY A CA 1
ATOM 691 C C . GLY A 1 84 ? 7.551 28.109 6.703 1 93.81 84 GLY A C 1
ATOM 692 O O . GLY A 1 84 ? 8.359 27.188 6.566 1 93.81 84 GLY A O 1
ATOM 693 N N . GLN A 1 85 ? 6.941 28.391 7.805 1 96.06 85 GLN A N 1
ATOM 694 C CA . GLN A 1 85 ? 7.344 27.734 9.047 1 96.06 85 GLN A CA 1
ATOM 695 C C . GLN A 1 85 ? 7.168 26.219 8.945 1 96.06 85 GLN A C 1
ATOM 697 O O . GLN A 1 85 ? 8.062 25.469 9.328 1 96.06 85 GLN A O 1
ATOM 702 N N . ALA A 1 86 ? 6.074 25.797 8.414 1 97.25 86 ALA A N 1
ATOM 703 C CA . ALA A 1 86 ? 5.805 24.359 8.312 1 97.25 86 ALA A CA 1
ATOM 704 C C . ALA A 1 86 ? 6.844 23.672 7.434 1 97.25 86 ALA A C 1
ATOM 706 O O . ALA A 1 86 ? 7.277 22.562 7.734 1 97.25 86 ALA A O 1
ATOM 707 N N . TYR A 1 87 ? 7.277 24.344 6.398 1 97 87 TYR A N 1
ATOM 708 C CA . TYR A 1 87 ? 8.234 23.766 5.465 1 97 87 TYR A CA 1
ATOM 709 C C . TYR A 1 87 ? 9.625 23.688 6.086 1 97 87 TYR A C 1
ATOM 711 O O . TYR A 1 87 ? 10.328 22.688 5.922 1 97 87 TYR A O 1
ATOM 719 N N . ARG A 1 88 ? 9.969 24.75 6.754 1 96.12 88 ARG A N 1
ATOM 720 C CA . ARG A 1 88 ? 11.266 24.781 7.434 1 96.12 88 ARG A CA 1
ATOM 721 C C . ARG A 1 88 ? 11.352 23.672 8.477 1 96.12 88 ARG A C 1
ATOM 723 O O . ARG A 1 88 ? 12.367 22.969 8.547 1 96.12 88 ARG A O 1
ATOM 730 N N . LYS A 1 89 ? 10.344 23.516 9.211 1 96.81 89 LYS A N 1
ATOM 731 C CA . LYS A 1 89 ? 10.297 22.469 10.227 1 96.81 89 LYS A CA 1
ATOM 732 C C . LYS A 1 89 ? 10.398 21.078 9.602 1 96.81 89 LYS A C 1
ATOM 734 O O . LYS A 1 89 ? 11.141 20.219 10.086 1 96.81 89 LYS A O 1
ATOM 739 N N . ALA A 1 90 ? 9.648 20.891 8.578 1 97.56 90 ALA A N 1
ATOM 740 C CA . ALA A 1 90 ? 9.688 19.609 7.895 1 97.56 90 ALA A CA 1
ATOM 741 C C . ALA A 1 90 ? 11.086 19.297 7.375 1 97.56 90 ALA A C 1
ATOM 743 O O . ALA A 1 90 ? 11.586 18.188 7.523 1 97.56 90 ALA A O 1
ATOM 744 N N . THR A 1 91 ? 11.688 20.328 6.773 1 96.25 91 THR A N 1
ATOM 745 C CA . THR A 1 91 ? 13.039 20.156 6.246 1 96.25 91 THR A CA 1
ATOM 746 C C . THR A 1 91 ? 14.016 19.812 7.363 1 96.25 91 THR A C 1
ATOM 748 O O . THR A 1 91 ? 14.836 18.891 7.211 1 96.25 91 THR A O 1
ATOM 751 N N . GLU A 1 92 ? 13.922 20.5 8.477 1 96.12 92 GLU A N 1
ATOM 752 C CA . GLU A 1 92 ? 14.805 20.25 9.617 1 96.12 92 GLU A CA 1
ATOM 753 C C . GLU A 1 92 ? 14.617 18.844 10.164 1 96.12 92 GLU A C 1
ATOM 755 O O . GLU A 1 92 ? 15.586 18.203 10.578 1 96.12 92 GLU A O 1
ATOM 760 N N . ARG A 1 93 ? 13.406 18.375 10.117 1 95.81 93 ARG A N 1
ATOM 761 C CA . ARG A 1 93 ? 13.062 17.109 10.766 1 95.81 93 ARG A CA 1
ATOM 762 C C . ARG A 1 93 ? 13.367 15.93 9.859 1 95.81 93 ARG A C 1
ATOM 764 O O . ARG A 1 93 ? 13.539 14.805 10.336 1 95.81 93 ARG A O 1
ATOM 771 N N . LEU A 1 94 ? 13.352 16.094 8.602 1 93.12 94 LEU A N 1
ATOM 772 C CA . LEU A 1 94 ? 13.531 14.992 7.676 1 93.12 94 LEU A CA 1
ATOM 773 C C . LEU A 1 94 ? 14.93 15.023 7.055 1 93.12 94 LEU A C 1
ATOM 775 O O . LEU A 1 94 ? 15.32 14.078 6.363 1 93.12 94 LEU A O 1
ATOM 779 N N . SER A 1 95 ? 15.602 16.094 7.117 1 82.12 95 SER A N 1
ATOM 780 C CA . SER A 1 95 ? 16.984 16.172 6.652 1 82.12 95 SER A CA 1
ATOM 781 C C . SER A 1 95 ? 17.938 15.461 7.617 1 82.12 95 SER A C 1
ATOM 783 O O . SER A 1 95 ? 17.656 15.383 8.82 1 82.12 95 SER A O 1
ATOM 785 N N . MET B 1 1 ? -8.281 -0.198 0.358 1 72.75 1 MET B N 1
ATOM 786 C CA . MET B 1 1 ? -7.059 0.498 0.733 1 72.75 1 MET B CA 1
ATOM 787 C C . MET B 1 1 ? -7.141 1.015 2.166 1 72.75 1 MET B C 1
ATOM 789 O O . MET B 1 1 ? -8.188 1.492 2.598 1 72.75 1 MET B O 1
ATOM 793 N N . THR B 1 2 ? -6.117 0.512 2.967 1 79.31 2 THR B N 1
ATOM 794 C CA . THR B 1 2 ? -6.094 0.961 4.355 1 79.31 2 THR B CA 1
ATOM 795 C C . THR B 1 2 ? -4.996 1.999 4.57 1 79.31 2 THR B C 1
ATOM 797 O O . THR B 1 2 ? -4.027 2.053 3.807 1 79.31 2 THR B O 1
ATOM 800 N N . TYR B 1 3 ? -5.348 2.9 5.523 1 84.5 3 TYR B N 1
ATOM 801 C CA . TYR B 1 3 ? -4.383 3.957 5.805 1 84.5 3 TYR B CA 1
ATOM 802 C C . TYR B 1 3 ? -4.066 4.023 7.297 1 84.5 3 TYR B C 1
ATOM 804 O O . TYR B 1 3 ? -4.926 3.742 8.133 1 84.5 3 TYR B O 1
ATOM 812 N N . SER B 1 4 ? -2.797 4.18 7.508 1 87.88 4 SER B N 1
ATOM 813 C CA . SER B 1 4 ? -2.357 4.48 8.867 1 87.88 4 SER B CA 1
ATOM 814 C C . SER B 1 4 ? -1.83 5.906 8.977 1 87.88 4 SER B C 1
ATOM 816 O O . SER B 1 4 ? -1.102 6.375 8.102 1 87.88 4 SER B O 1
ATOM 818 N N . LEU B 1 5 ? -2.291 6.598 10.016 1 92.75 5 LEU B N 1
ATOM 819 C CA . LEU B 1 5 ? -1.865 7.969 10.258 1 92.75 5 LEU B CA 1
ATOM 820 C C . LEU B 1 5 ? -0.997 8.062 11.508 1 92.75 5 LEU B C 1
ATOM 822 O O . LEU B 1 5 ? -1.4 7.609 12.578 1 92.75 5 LEU B O 1
ATOM 826 N N . ASP B 1 6 ? 0.143 8.562 11.328 1 94.38 6 ASP B N 1
ATOM 827 C CA . ASP B 1 6 ? 1.077 8.781 12.43 1 94.38 6 ASP B CA 1
ATOM 828 C C . ASP B 1 6 ? 1.529 10.242 12.484 1 94.38 6 ASP B C 1
ATOM 830 O O . ASP B 1 6 ? 1.317 11 11.539 1 94.38 6 ASP B O 1
ATOM 834 N N . PHE B 1 7 ? 2.094 10.586 13.734 1 96.94 7 PHE B N 1
ATOM 835 C CA . PHE B 1 7 ? 2.604 11.938 13.922 1 96.94 7 PHE B CA 1
ATOM 836 C C . PHE B 1 7 ? 4.055 11.914 14.375 1 96.94 7 PHE B C 1
ATOM 838 O O . PHE B 1 7 ? 4.422 11.125 15.25 1 96.94 7 PHE B O 1
ATOM 845 N N . ASP B 1 8 ? 4.828 12.734 13.641 1 97.06 8 ASP B N 1
ATOM 846 C CA . ASP B 1 8 ? 6.051 13.156 14.312 1 97.06 8 ASP B CA 1
ATOM 847 C C . ASP B 1 8 ? 5.746 13.75 15.68 1 97.06 8 ASP B C 1
ATOM 849 O O . ASP B 1 8 ? 4.773 14.5 15.836 1 97.06 8 ASP B O 1
ATOM 853 N N . ALA B 1 9 ? 6.598 13.453 16.688 1 97.31 9 ALA B N 1
ATOM 854 C CA . ALA B 1 9 ? 6.324 13.883 18.062 1 97.31 9 ALA B CA 1
ATOM 855 C C . ALA B 1 9 ? 6.184 15.398 18.141 1 97.31 9 ALA B C 1
ATOM 857 O O . ALA B 1 9 ? 5.324 15.906 18.859 1 97.31 9 ALA B O 1
ATOM 858 N N . ARG B 1 10 ? 6.934 16.141 17.469 1 98.06 10 ARG B N 1
ATOM 859 C CA . ARG B 1 10 ? 6.891 17.594 17.484 1 98.06 10 ARG B CA 1
ATOM 860 C C . ARG B 1 10 ? 5.648 18.109 16.75 1 98.06 10 ARG B C 1
ATOM 862 O O . ARG B 1 10 ? 5.02 19.062 17.203 1 98.06 10 ARG B O 1
ATOM 869 N N . ALA B 1 11 ? 5.34 17.422 15.648 1 98.5 11 ALA B N 1
ATOM 870 C CA . ALA B 1 11 ? 4.121 17.781 14.93 1 98.5 11 ALA B CA 1
ATOM 871 C C . ALA B 1 11 ? 2.883 17.531 15.789 1 98.5 11 ALA B C 1
ATOM 873 O O . ALA B 1 11 ? 1.91 18.281 15.727 1 98.5 11 ALA B O 1
ATOM 874 N N . LEU B 1 12 ? 2.973 16.406 16.578 1 98.19 12 LEU B N 1
ATOM 875 C CA . LEU B 1 12 ? 1.853 16.109 17.469 1 98.19 12 LEU B CA 1
ATOM 876 C C . LEU B 1 12 ? 1.653 17.234 18.484 1 98.19 12 LEU B C 1
ATOM 878 O O . LEU B 1 12 ? 0.52 17.625 18.766 1 98.19 12 LEU B O 1
ATOM 882 N N . LYS B 1 13 ? 2.719 17.688 18.984 1 98.19 13 LYS B N 1
ATOM 883 C CA . LYS B 1 13 ? 2.643 18.812 19.922 1 98.19 13 LYS B CA 1
ATOM 884 C C . LYS B 1 13 ? 2.037 20.031 19.25 1 98.19 13 LYS B C 1
ATOM 886 O O . LYS B 1 13 ? 1.203 20.719 19.844 1 98.19 13 LYS B O 1
ATOM 891 N N . GLU B 1 14 ? 2.43 20.297 18.047 1 98.31 14 GLU B N 1
ATOM 892 C CA . GLU B 1 14 ? 1.88 21.422 17.281 1 98.31 14 GLU B CA 1
ATOM 893 C C . GLU B 1 14 ? 0.379 21.25 17.047 1 98.31 14 GLU B C 1
ATOM 895 O O . GLU B 1 14 ? -0.39 22.203 17.219 1 98.31 14 GLU B O 1
ATOM 900 N N . TRP B 1 15 ? 0.018 20.062 16.688 1 98.12 15 TRP B N 1
ATOM 901 C CA . TRP B 1 15 ? -1.376 19.703 16.438 1 98.12 15 TRP B CA 1
ATOM 902 C C . TRP B 1 15 ? -2.227 19.953 17.688 1 98.12 15 TRP B C 1
ATOM 904 O O . TRP B 1 15 ? -3.303 20.547 17.594 1 98.12 15 TRP B O 1
ATOM 914 N N . GLN B 1 16 ? -1.731 19.578 18.797 1 97.56 16 GLN B N 1
ATOM 915 C CA . GLN B 1 16 ? -2.465 19.703 20.062 1 97.56 16 GLN B CA 1
ATOM 916 C C . GLN B 1 16 ? -2.627 21.172 20.453 1 97.56 16 GLN B C 1
ATOM 918 O O . GLN B 1 16 ? -3.557 21.516 21.188 1 97.56 16 GLN B O 1
ATOM 923 N N . LYS B 1 17 ? -1.8 22.016 19.891 1 97.62 17 LYS B N 1
ATOM 924 C CA . LYS B 1 17 ? -1.831 23.438 20.234 1 97.62 17 LYS B CA 1
ATOM 925 C C . LYS B 1 17 ? -2.785 24.203 19.312 1 97.62 17 LYS B C 1
ATOM 927 O O . LYS B 1 17 ? -3.143 25.344 19.594 1 97.62 17 LYS B O 1
ATOM 932 N N . LEU B 1 18 ? -3.158 23.578 18.312 1 97.5 18 LEU B N 1
ATOM 933 C CA . LEU B 1 18 ? -4.082 24.234 17.375 1 97.5 18 LEU B CA 1
ATOM 934 C C . LEU B 1 18 ? -5.438 24.469 18.031 1 97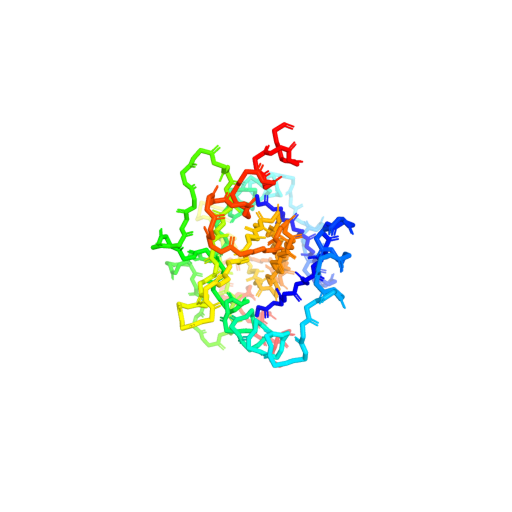.5 18 LEU B C 1
ATOM 936 O O . LEU B 1 18 ? -5.883 23.656 18.859 1 97.5 18 LEU B O 1
ATOM 940 N N . GLY B 1 19 ? -6.066 25.5 17.641 1 97 19 GLY B N 1
ATOM 941 C CA . GLY B 1 19 ? -7.461 25.672 18.016 1 97 19 GLY B CA 1
ATOM 942 C C . GLY B 1 19 ? -8.359 24.594 17.438 1 97 19 GLY B C 1
ATOM 943 O O . GLY B 1 19 ? -8.039 23.984 16.406 1 97 19 GLY B O 1
ATOM 944 N N . ASP B 1 20 ? -9.445 24.344 18.062 1 97.19 20 ASP B N 1
ATOM 945 C CA . ASP B 1 20 ? -10.359 23.281 17.672 1 97.19 20 ASP B CA 1
ATOM 946 C C . ASP B 1 20 ? -10.812 23.438 16.219 1 97.19 20 ASP B C 1
ATOM 948 O O . ASP B 1 20 ? -10.891 22.453 15.484 1 97.19 20 ASP B O 1
ATOM 952 N N . THR B 1 21 ? -11.109 24.625 15.859 1 97.62 21 THR B N 1
ATOM 953 C CA . THR B 1 21 ? -11.586 24.891 14.508 1 97.62 21 THR B CA 1
ATOM 954 C C . THR B 1 21 ? -10.539 24.469 13.477 1 97.62 21 THR B C 1
ATOM 956 O O . THR B 1 21 ? -10.859 23.766 12.516 1 97.62 21 THR B O 1
ATOM 959 N N . LEU B 1 22 ? -9.375 24.859 13.711 1 97.56 22 LEU B N 1
ATOM 960 C CA . LEU B 1 22 ? -8.281 24.531 12.805 1 97.56 22 LEU B CA 1
ATOM 961 C C . LEU B 1 22 ? -8.039 23.031 12.773 1 97.56 22 LEU B C 1
ATOM 963 O O . LEU B 1 22 ? -7.828 22.453 11.711 1 97.56 22 LEU B O 1
ATOM 967 N N . ARG B 1 23 ? -8.078 22.406 13.938 1 97.56 23 ARG B N 1
ATOM 968 C CA . ARG B 1 23 ? -7.875 20.969 14.031 1 97.56 23 ARG B CA 1
ATOM 969 C C . ARG B 1 23 ? -8.914 20.219 13.219 1 97.56 23 ARG B C 1
ATOM 971 O O . ARG B 1 23 ? -8.586 19.266 12.5 1 97.56 23 ARG B O 1
ATOM 978 N N . GLN B 1 24 ? -10.094 20.656 13.367 1 97.81 24 GLN B N 1
ATOM 979 C CA . GLN B 1 24 ? -11.18 20 12.641 1 97.81 24 GLN B CA 1
ATOM 980 C C . GLN B 1 24 ? -11.023 20.172 11.133 1 97.81 24 GLN B C 1
ATOM 982 O O . GLN B 1 24 ? -11.297 19.25 10.367 1 97.81 24 GLN B O 1
ATOM 987 N N . GLN B 1 25 ? -10.664 21.328 10.727 1 97.69 25 GLN B N 1
ATOM 988 C CA . GLN B 1 25 ? -10.445 21.562 9.305 1 97.69 25 GLN B CA 1
ATOM 989 C C . GLN B 1 25 ? -9.352 20.656 8.75 1 97.69 25 GLN B C 1
ATOM 991 O O . GLN B 1 25 ? -9.531 20.031 7.699 1 97.69 25 GLN B O 1
ATOM 996 N N . PHE B 1 26 ? -8.25 20.562 9.477 1 97.88 26 PHE B N 1
ATOM 997 C CA . PHE B 1 26 ? -7.156 19.719 9.031 1 97.88 26 PHE B CA 1
ATOM 998 C C . PHE B 1 26 ? -7.562 18.25 9.07 1 97.88 26 PHE B C 1
ATOM 1000 O O . PHE B 1 26 ? -7.199 17.469 8.18 1 97.88 26 PHE B O 1
ATOM 1007 N N . LYS B 1 27 ? -8.297 17.875 10.109 1 96.44 27 LYS B N 1
ATOM 1008 C CA . LYS B 1 27 ? -8.766 16.484 10.203 1 96.44 27 LYS B CA 1
ATOM 1009 C C . LYS B 1 27 ? -9.586 16.109 8.977 1 96.44 27 LYS B C 1
ATOM 1011 O O . LYS B 1 27 ? -9.391 15.031 8.398 1 96.44 27 LYS B O 1
ATOM 1016 N N . LYS B 1 28 ? -10.422 16.984 8.586 1 96.62 28 LYS B N 1
ATOM 1017 C CA . LYS B 1 28 ? -11.25 16.734 7.402 1 96.62 28 LYS B CA 1
ATOM 1018 C C . LYS B 1 28 ? -10.391 16.625 6.148 1 96.62 28 LYS B C 1
ATOM 1020 O O . LYS B 1 28 ? -10.555 15.68 5.363 1 96.62 28 LYS B O 1
ATOM 1025 N N . LYS B 1 29 ? -9.492 17.516 5.953 1 96.19 29 LYS B N 1
ATOM 1026 C CA . LYS B 1 29 ? -8.625 17.5 4.777 1 96.19 29 LYS B CA 1
ATOM 1027 C C . LYS B 1 29 ? -7.734 16.266 4.777 1 96.19 29 LYS B C 1
ATOM 1029 O O . LYS B 1 29 ? -7.5 15.664 3.725 1 96.19 29 LYS B O 1
ATOM 1034 N N . LEU B 1 30 ? -7.215 15.914 5.953 1 95.38 30 LEU B N 1
ATOM 1035 C CA . LEU B 1 30 ? -6.387 14.719 6.082 1 95.38 30 LEU B CA 1
ATOM 1036 C C . LEU B 1 30 ? -7.172 13.469 5.695 1 95.38 30 LEU B C 1
ATOM 1038 O O . LEU B 1 30 ? -6.652 12.594 4.996 1 95.38 30 LEU B O 1
ATOM 1042 N N 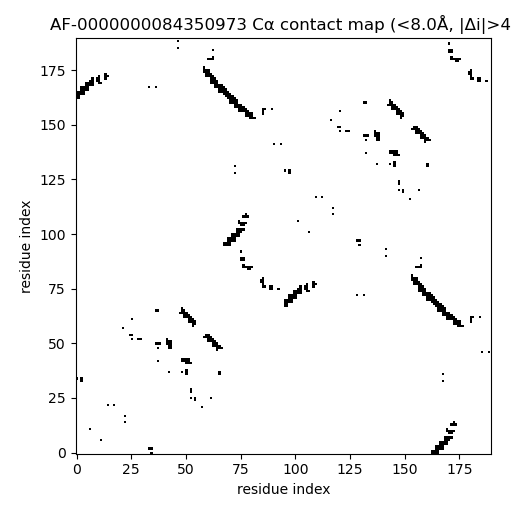. ALA B 1 31 ? -8.367 13.438 6.188 1 93.19 31 ALA B N 1
ATOM 1043 C CA . ALA B 1 31 ? -9.219 12.297 5.863 1 93.19 31 ALA B CA 1
ATOM 1044 C C . ALA B 1 31 ? -9.406 12.156 4.352 1 93.19 31 ALA B C 1
ATOM 1046 O O . ALA B 1 31 ? -9.336 11.055 3.812 1 93.19 31 ALA B O 1
ATOM 1047 N N . GLU B 1 32 ? -9.578 13.234 3.635 1 92.56 32 GLU B N 1
ATOM 1048 C CA . GLU B 1 32 ? -9.695 13.234 2.18 1 92.56 32 GLU B CA 1
ATOM 1049 C C . GLU B 1 32 ? -8.383 12.797 1.523 1 92.56 32 GLU B C 1
ATOM 1051 O O . GLU B 1 32 ? -8.391 12.039 0.551 1 92.56 32 GLU B O 1
ATOM 1056 N N . THR B 1 33 ? -7.32 13.281 2.057 1 91.06 33 THR B N 1
ATOM 1057 C CA . THR B 1 33 ? -5.984 13.039 1.517 1 91.06 33 THR B CA 1
ATOM 1058 C C . THR B 1 33 ? -5.602 11.57 1.649 1 91.06 33 THR B C 1
ATOM 1060 O O . THR B 1 33 ? -4.91 11.023 0.787 1 91.06 33 THR B O 1
ATOM 1063 N N . LEU B 1 34 ? -6.117 10.914 2.705 1 88.12 34 LEU B N 1
ATOM 1064 C CA . LEU B 1 34 ? -5.734 9.539 2.988 1 88.12 34 LEU B CA 1
ATOM 1065 C C . LEU B 1 34 ? -6.203 8.602 1.877 1 88.12 34 LEU B C 1
ATOM 1067 O O . LEU B 1 34 ? -5.59 7.559 1.638 1 88.12 34 LEU B O 1
ATOM 1071 N N . ASN B 1 35 ? -7.188 9.023 1.096 1 82.69 35 ASN B N 1
ATOM 1072 C CA . ASN B 1 35 ? -7.664 8.211 -0.019 1 82.69 35 ASN B CA 1
ATOM 1073 C C . ASN B 1 35 ? -6.668 8.211 -1.178 1 82.69 35 ASN B C 1
ATOM 1075 O O . ASN B 1 35 ? -6.609 7.258 -1.951 1 82.69 35 ASN B O 1
ATOM 1079 N N . ASN B 1 36 ? -5.996 9.266 -1.328 1 85.62 36 ASN B N 1
ATOM 1080 C CA . ASN B 1 36 ? -4.941 9.438 -2.324 1 85.62 36 ASN B CA 1
ATOM 1081 C C . ASN B 1 36 ? -3.854 10.391 -1.83 1 85.62 36 ASN B C 1
ATOM 1083 O O . ASN B 1 36 ? -3.771 11.531 -2.279 1 85.62 36 ASN B O 1
ATOM 1087 N N . PRO B 1 37 ? -2.934 9.836 -1.074 1 92.25 37 PRO B N 1
ATOM 1088 C CA . PRO B 1 37 ? -2 10.742 -0.403 1 92.25 37 PRO B CA 1
ATOM 1089 C C . PRO B 1 37 ? -0.877 11.219 -1.321 1 92.25 37 PRO B C 1
ATOM 1091 O O . PRO B 1 37 ? -0.188 12.195 -1.006 1 92.25 37 PRO B O 1
ATOM 1094 N N . ARG B 1 38 ? -0.713 10.516 -2.43 1 92 38 ARG B N 1
ATOM 1095 C CA . ARG B 1 38 ? 0.344 10.938 -3.342 1 92 38 ARG B CA 1
ATOM 1096 C C . ARG B 1 38 ? -0.211 11.828 -4.449 1 92 38 ARG B C 1
ATOM 1098 O O . ARG B 1 38 ? -0.128 11.484 -5.629 1 92 38 ARG B O 1
ATOM 1105 N N . ASN B 1 39 ? -0.721 12.93 -4.062 1 92.75 39 ASN B N 1
ATOM 1106 C CA . ASN B 1 39 ? -1.146 13.953 -5.012 1 92.75 39 ASN B CA 1
ATOM 1107 C C . ASN B 1 39 ? 0.025 14.828 -5.457 1 92.75 39 ASN B C 1
ATOM 1109 O O . ASN B 1 39 ? 0.535 15.633 -4.676 1 92.75 39 ASN B O 1
ATOM 1113 N N . GLU B 1 40 ? 0.345 14.773 -6.789 1 94.25 40 GLU B N 1
ATOM 1114 C CA . GLU B 1 40 ? 1.545 15.422 -7.312 1 94.25 40 GLU B CA 1
ATOM 1115 C C . GLU B 1 40 ? 1.43 16.938 -7.238 1 94.25 40 GLU B C 1
ATOM 1117 O O . GLU B 1 40 ? 2.434 17.641 -7.07 1 94.25 40 GLU B O 1
ATOM 1122 N N . ALA B 1 41 ? 0.254 17.422 -7.273 1 94.62 41 ALA B N 1
ATOM 1123 C CA . ALA B 1 41 ? 0.038 18.875 -7.195 1 94.62 41 ALA B CA 1
ATOM 1124 C C . ALA B 1 41 ? 0.457 19.406 -5.828 1 94.62 41 ALA B C 1
ATOM 1126 O O . ALA B 1 41 ? 0.731 20.609 -5.688 1 94.62 41 ALA B O 1
ATOM 1127 N N . ASN B 1 42 ? 0.517 18.531 -4.82 1 96.44 42 ASN B N 1
ATOM 1128 C CA . ASN B 1 42 ? 0.818 18.938 -3.453 1 96.44 42 ASN B CA 1
ATOM 1129 C C . ASN B 1 42 ? 2.213 18.5 -3.025 1 96.44 42 ASN B C 1
ATOM 1131 O O . ASN B 1 42 ? 2.607 18.688 -1.875 1 96.44 42 ASN B O 1
ATOM 1135 N N . ARG B 1 43 ? 2.926 17.922 -3.875 1 97.44 43 ARG B N 1
ATOM 1136 C CA . ARG B 1 43 ? 4.25 17.391 -3.572 1 97.44 43 ARG B CA 1
ATOM 1137 C C . ARG B 1 43 ? 5.242 18.516 -3.281 1 97.44 43 ARG B C 1
ATOM 1139 O O . ARG B 1 43 ? 5.266 19.516 -3.982 1 97.44 43 ARG B O 1
ATOM 1146 N N . LEU B 1 44 ? 5.98 18.281 -2.268 1 96.81 44 LEU B N 1
ATOM 1147 C CA . LEU B 1 44 ? 7.039 19.234 -1.938 1 96.81 44 LEU B CA 1
ATOM 1148 C C . LEU B 1 44 ? 8.32 18.906 -2.697 1 96.81 44 LEU B C 1
ATOM 1150 O O . LEU B 1 44 ? 8.68 17.75 -2.838 1 96.81 44 LEU B O 1
ATOM 1154 N N . HIS B 1 45 ? 8.867 19.953 -3.17 1 93.44 45 HIS B N 1
ATOM 1155 C CA . HIS B 1 45 ? 10.156 19.781 -3.84 1 93.44 45 HIS B CA 1
ATOM 1156 C C . HIS B 1 45 ? 11.289 19.688 -2.83 1 93.44 45 HIS B C 1
ATOM 1158 O O . HIS B 1 45 ? 11.273 20.359 -1.802 1 93.44 45 HIS B O 1
ATOM 1164 N N . GLY B 1 46 ? 12.164 18.75 -3.055 1 92.31 46 GLY B N 1
ATOM 1165 C CA . GLY B 1 46 ? 13.344 18.656 -2.205 1 92.31 46 GLY B CA 1
ATOM 1166 C C . GLY B 1 46 ? 13.148 17.703 -1.034 1 92.31 46 GLY B C 1
ATOM 1167 O O . GLY B 1 46 ? 14.094 17.422 -0.302 1 92.31 46 GLY B O 1
ATOM 1168 N N . LEU B 1 47 ? 11.945 17.391 -0.693 1 94.31 47 LEU B N 1
ATOM 1169 C CA . LEU B 1 47 ? 11.641 16.438 0.361 1 94.31 47 LEU B CA 1
ATOM 1170 C C . LEU B 1 47 ? 10.945 15.203 -0.211 1 94.31 47 LEU B C 1
ATOM 1172 O O . LEU B 1 47 ? 9.758 15.258 -0.556 1 94.31 47 LEU B O 1
ATOM 1176 N N . PRO B 1 48 ? 11.672 14.164 -0.197 1 92.56 48 PRO B N 1
ATOM 1177 C CA . PRO B 1 48 ? 11.109 12.969 -0.837 1 92.56 48 PRO B CA 1
ATOM 1178 C C . PRO B 1 48 ? 9.82 12.492 -0.17 1 92.56 48 PRO B C 1
ATOM 1180 O O . PRO B 1 48 ? 9.742 12.43 1.06 1 92.56 48 PRO B O 1
ATOM 1183 N N . ASP B 1 49 ? 8.789 12.258 -0.94 1 95.31 49 ASP B N 1
ATOM 1184 C CA . ASP B 1 49 ? 7.523 11.656 -0.543 1 95.31 49 ASP B CA 1
ATOM 1185 C C . ASP B 1 49 ? 6.785 12.539 0.459 1 95.31 49 ASP B C 1
ATOM 1187 O O . ASP B 1 49 ? 6.078 12.031 1.337 1 95.31 49 ASP B O 1
ATOM 1191 N N . CYS B 1 50 ? 7.051 13.852 0.404 1 97.56 50 CYS B N 1
ATOM 1192 C CA . CYS B 1 50 ? 6.371 14.805 1.269 1 97.56 50 CYS B CA 1
ATOM 1193 C C . CYS B 1 50 ? 5.387 15.656 0.475 1 97.56 50 CYS B C 1
ATOM 1195 O O . CYS B 1 50 ? 5.668 16.047 -0.663 1 97.56 50 CYS B O 1
ATOM 1197 N N . TYR B 1 51 ? 4.32 15.938 1.081 1 98.12 51 TYR B N 1
ATOM 1198 C CA . TYR B 1 51 ? 3.221 16.688 0.493 1 98.12 51 TYR B CA 1
ATOM 1199 C C . TYR B 1 51 ? 2.662 17.703 1.485 1 98.12 51 TYR B C 1
ATOM 1201 O O . TYR B 1 51 ? 2.939 17.625 2.686 1 98.12 51 TYR B O 1
ATOM 1209 N N . ARG B 1 52 ? 1.881 18.625 0.98 1 97.56 52 ARG B N 1
ATOM 1210 C CA . ARG B 1 52 ? 1.348 19.672 1.857 1 97.56 52 ARG B CA 1
ATOM 1211 C C . ARG B 1 52 ? -0.175 19.719 1.779 1 97.56 52 ARG B C 1
ATOM 1213 O O . ARG B 1 52 ? -0.762 19.375 0.753 1 97.56 52 ARG B O 1
ATOM 1220 N N . ILE B 1 53 ? -0.8 20.062 2.809 1 97.88 53 ILE B N 1
ATOM 1221 C CA . ILE B 1 53 ? -2.197 20.453 2.912 1 97.88 53 ILE B CA 1
ATOM 1222 C C . ILE B 1 53 ? -2.281 21.938 3.301 1 97.88 53 ILE B C 1
ATOM 1224 O O . ILE B 1 53 ? -1.644 22.375 4.262 1 97.88 53 ILE B O 1
ATOM 1228 N N . LYS B 1 54 ? -3.117 22.656 2.512 1 97.56 54 LYS B N 1
ATOM 1229 C CA . LYS B 1 54 ? -3.238 24.094 2.762 1 97.56 54 LYS B CA 1
ATOM 1230 C C . LYS B 1 54 ? -4.617 24.438 3.312 1 97.56 54 LYS B C 1
ATOM 1232 O O . LYS B 1 54 ? -5.637 24.016 2.768 1 97.56 54 LYS B O 1
ATOM 1237 N N . LEU B 1 55 ? -4.559 25.094 4.391 1 97.56 55 LEU B N 1
ATOM 1238 C CA . LEU B 1 55 ? -5.734 25.844 4.801 1 97.56 55 LEU B CA 1
ATOM 1239 C C . LEU B 1 55 ? -5.586 27.328 4.441 1 97.56 55 LEU B C 1
ATOM 1241 O O . LEU B 1 55 ? -5.086 28.109 5.246 1 97.56 55 LEU B O 1
ATOM 1245 N N . ARG B 1 56 ? -6.047 27.656 3.242 1 95.5 56 ARG B N 1
ATOM 1246 C CA . ARG B 1 56 ? -5.773 28.953 2.652 1 95.5 56 ARG B CA 1
ATOM 1247 C C . ARG B 1 56 ? -6.406 30.078 3.475 1 95.5 56 ARG B C 1
ATOM 1249 O O . ARG B 1 56 ? -5.746 31.062 3.799 1 95.5 56 ARG B O 1
ATOM 1256 N N . SER B 1 57 ? -7.645 29.891 3.824 1 95.38 57 SER B N 1
ATOM 1257 C CA . SER B 1 57 ? -8.367 30.938 4.527 1 95.38 57 SER B CA 1
ATOM 1258 C C . SER B 1 57 ? -7.801 31.172 5.922 1 95.38 57 SER B C 1
ATOM 1260 O O . SER B 1 57 ? -7.754 32.312 6.402 1 95.38 57 SER B O 1
ATOM 1262 N N . SER B 1 58 ? -7.316 30.109 6.52 1 96.25 58 SER B N 1
ATOM 1263 C CA . SER B 1 58 ? -6.844 30.203 7.898 1 96.25 58 SER B CA 1
ATOM 1264 C C . SER B 1 58 ? -5.348 30.5 7.945 1 96.25 58 SER B C 1
ATOM 1266 O O . SER B 1 58 ? -4.816 30.875 8.992 1 96.25 58 SER B O 1
ATOM 1268 N N . GLY B 1 59 ? -4.699 30.359 6.867 1 96.75 59 GLY B N 1
ATOM 1269 C CA . GLY B 1 59 ? -3.279 30.656 6.785 1 96.75 59 GLY B CA 1
ATOM 1270 C C . GLY B 1 59 ? -2.41 29.609 7.457 1 96.75 59 GLY B C 1
ATOM 1271 O O . GLY B 1 59 ? -1.434 29.9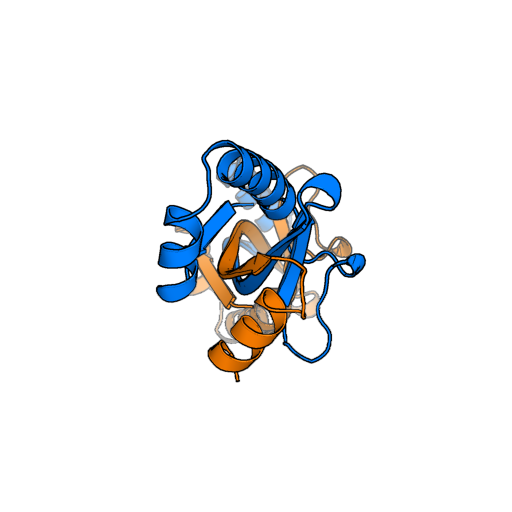53 8.133 1 96.75 59 GLY B O 1
ATOM 1272 N N . TYR B 1 60 ? -2.758 28.344 7.406 1 98.19 60 TYR B N 1
ATOM 1273 C CA . TYR B 1 60 ? -1.976 27.25 7.992 1 98.19 60 TYR B CA 1
ATOM 1274 C C . TYR B 1 60 ? -1.626 26.203 6.941 1 98.19 60 TYR B C 1
ATOM 1276 O O . TYR B 1 60 ? -2.322 26.078 5.934 1 98.19 60 TYR B O 1
ATOM 1284 N N . ARG B 1 61 ? -0.536 25.5 7.184 1 98.38 61 ARG B N 1
ATOM 1285 C CA . ARG B 1 61 ? -0.096 24.391 6.355 1 98.38 61 ARG B CA 1
ATOM 1286 C C . ARG B 1 61 ? 0.206 23.156 7.203 1 98.38 61 ARG B C 1
ATOM 1288 O O . ARG B 1 61 ? 0.656 23.281 8.344 1 98.38 61 ARG B O 1
ATOM 1295 N N . LEU B 1 62 ? -0.07 22.031 6.672 1 98.62 62 LEU B N 1
ATOM 1296 C CA . LEU B 1 62 ? 0.329 20.734 7.223 1 98.62 62 LEU B CA 1
ATOM 1297 C C . LEU B 1 62 ? 1.207 19.984 6.234 1 98.62 62 LEU B C 1
ATOM 1299 O O . LEU B 1 62 ? 0.893 19.906 5.043 1 98.62 62 LEU B O 1
ATOM 1303 N N . VAL B 1 63 ? 2.361 19.469 6.707 1 98.56 63 VAL B N 1
ATOM 1304 C CA . VAL B 1 63 ? 3.246 18.641 5.891 1 98.56 63 VAL B CA 1
ATOM 1305 C C . VAL B 1 63 ? 3.178 17.203 6.363 1 98.56 63 VAL B C 1
ATOM 1307 O O . VAL B 1 63 ? 3.301 16.922 7.559 1 98.56 63 VAL B O 1
ATOM 1310 N N . TYR B 1 64 ? 2.922 16.375 5.41 1 98.25 64 TYR B N 1
ATOM 1311 C CA . TYR B 1 64 ? 2.951 14.953 5.734 1 98.25 64 TYR B CA 1
ATOM 1312 C C . TYR B 1 64 ? 3.865 14.188 4.781 1 98.25 64 TYR B C 1
ATOM 1314 O O . TYR B 1 64 ? 4.148 14.656 3.676 1 98.25 64 TYR B O 1
ATOM 1322 N N . GLN B 1 65 ? 4.344 13.07 5.23 1 97.19 65 GLN B N 1
ATOM 1323 C CA . GLN B 1 65 ? 5.184 12.156 4.465 1 97.19 65 GLN B CA 1
ATOM 1324 C C . GLN B 1 65 ? 4.488 10.82 4.246 1 97.19 65 GLN B C 1
ATOM 1326 O O . GLN B 1 65 ? 3.873 10.273 5.164 1 97.19 65 GLN B O 1
ATOM 1331 N N . VAL B 1 66 ? 4.535 10.391 3.072 1 94.94 66 VAL B N 1
ATOM 1332 C CA . VAL B 1 66 ? 4.109 9.016 2.82 1 94.94 66 VAL B CA 1
ATOM 1333 C C . VAL B 1 66 ? 5.293 8.07 2.988 1 94.94 66 VAL B C 1
ATOM 1335 O O . VAL B 1 66 ? 6.223 8.078 2.18 1 94.94 66 VAL B O 1
ATOM 1338 N N . VAL B 1 67 ? 5.301 7.262 4.031 1 89.44 67 VAL B N 1
ATOM 1339 C CA . VAL B 1 67 ? 6.492 6.523 4.434 1 89.44 67 VAL B CA 1
ATOM 1340 C C . VAL B 1 67 ? 6.457 5.117 3.838 1 89.44 67 VAL B C 1
ATOM 1342 O O . VAL B 1 67 ? 7.5 4.559 3.488 1 89.44 67 VAL B O 1
ATOM 1345 N N . ASP B 1 68 ? 5.336 4.539 3.848 1 80.5 68 ASP B N 1
ATOM 1346 C CA . ASP B 1 68 ? 5.363 3.148 3.4 1 80.5 68 ASP B CA 1
ATOM 1347 C C . ASP B 1 68 ? 4.055 2.77 2.705 1 80.5 68 ASP B C 1
ATOM 1349 O O . ASP B 1 68 ? 3.002 3.338 2.998 1 80.5 68 ASP B O 1
ATOM 1353 N N . GLN B 1 69 ? 4.246 2.021 1.727 1 81.25 69 GLN B N 1
ATOM 1354 C CA . GLN B 1 69 ? 3.131 1.33 1.087 1 81.25 69 GLN B CA 1
ATOM 1355 C C . GLN B 1 69 ? 3.371 -0.176 1.04 1 81.25 69 GLN B C 1
ATOM 1357 O O . GLN B 1 69 ? 4.402 -0.63 0.542 1 81.25 69 GLN B O 1
ATOM 1362 N N . GLU B 1 70 ? 2.527 -0.85 1.747 1 84.38 70 GLU B N 1
ATOM 1363 C CA . GLU B 1 70 ? 2.645 -2.305 1.759 1 84.38 70 GLU B CA 1
ATOM 1364 C C . GLU B 1 70 ? 1.519 -2.957 0.962 1 84.38 70 GLU B C 1
ATOM 1366 O O . GLU B 1 70 ? 0.356 -2.562 1.084 1 84.38 70 GLU B O 1
ATOM 1371 N N . ILE B 1 71 ? 1.899 -3.885 0.077 1 87.06 71 ILE B N 1
ATOM 1372 C CA . ILE B 1 71 ? 0.932 -4.664 -0.688 1 87.06 71 ILE B CA 1
ATOM 1373 C C . ILE B 1 71 ? 1.018 -6.133 -0.287 1 87.06 71 ILE B C 1
ATOM 1375 O O . ILE B 1 71 ? 2.113 -6.688 -0.176 1 87.06 71 ILE B O 1
ATOM 1379 N N . THR B 1 72 ? -0.118 -6.699 0.089 1 91.56 72 THR B N 1
ATOM 1380 C CA . THR B 1 72 ? -0.159 -8.125 0.398 1 91.56 72 THR B CA 1
ATOM 1381 C C . THR B 1 72 ? -0.688 -8.922 -0.792 1 91.56 72 THR B C 1
ATOM 1383 O O . THR B 1 72 ? -1.757 -8.617 -1.324 1 91.56 72 THR B O 1
ATOM 1386 N N . VAL B 1 73 ? 0.089 -9.93 -1.183 1 94.88 73 VAL B N 1
ATOM 1387 C CA . VAL B 1 73 ? -0.264 -10.836 -2.271 1 94.88 73 VAL B CA 1
ATOM 1388 C C . VAL B 1 73 ? -0.473 -12.242 -1.722 1 94.88 73 VAL B C 1
ATOM 1390 O O . VAL B 1 73 ? 0.358 -12.75 -0.966 1 94.88 73 VAL B O 1
ATOM 1393 N N . VAL B 1 74 ? -1.634 -12.867 -2.033 1 96.88 74 VAL B N 1
ATOM 1394 C CA . VAL B 1 74 ? -1.922 -14.227 -1.599 1 96.88 74 VAL B CA 1
ATOM 1395 C C . VAL B 1 74 ? -2.023 -15.148 -2.814 1 96.88 74 VAL B C 1
ATOM 1397 O O . VAL B 1 74 ? -2.846 -14.922 -3.705 1 96.88 74 VAL B O 1
ATOM 1400 N N . VAL B 1 75 ? -1.197 -16.156 -2.832 1 98.12 75 VAL B N 1
ATOM 1401 C CA . VAL B 1 75 ? -1.341 -17.188 -3.854 1 98.12 75 VAL B CA 1
ATOM 1402 C C . VAL B 1 75 ? -2.562 -18.047 -3.549 1 98.12 75 VAL B C 1
ATOM 1404 O O . VAL B 1 75 ? -2.652 -18.656 -2.479 1 98.12 75 VAL B O 1
ATOM 1407 N N . VAL B 1 76 ? -3.393 -18.156 -4.539 1 98.56 76 VAL B N 1
ATOM 1408 C CA . VAL B 1 76 ? -4.695 -18.781 -4.312 1 98.56 76 VAL B CA 1
ATOM 1409 C C . VAL B 1 76 ? -4.707 -20.188 -4.906 1 98.56 76 VAL B C 1
ATOM 1411 O O . VAL B 1 76 ? -5.324 -21.094 -4.348 1 98.56 76 VAL B O 1
ATOM 1414 N N . ALA B 1 77 ? -4.035 -20.359 -6.023 1 98.62 77 ALA B N 1
ATOM 1415 C CA . ALA B 1 77 ? -4.027 -21.656 -6.699 1 98.62 77 ALA B CA 1
ATOM 1416 C C . ALA B 1 77 ? -2.83 -21.781 -7.633 1 98.62 77 ALA B C 1
ATOM 1418 O O . ALA B 1 77 ? -2.354 -20.781 -8.18 1 98.62 77 ALA B O 1
ATOM 1419 N N . VAL B 1 78 ? -2.348 -22.938 -7.727 1 98.38 78 VAL B N 1
ATOM 1420 C CA . VAL B 1 78 ? -1.304 -23.312 -8.68 1 98.38 78 VAL B CA 1
ATOM 1421 C C . VAL B 1 78 ? -1.634 -24.656 -9.312 1 98.38 78 VAL B C 1
ATOM 1423 O O . VAL B 1 78 ? -1.779 -25.672 -8.609 1 98.38 78 VAL B O 1
ATOM 1426 N N . ASP B 1 79 ? -1.754 -24.594 -10.625 1 98.12 79 ASP B N 1
ATOM 1427 C CA . ASP B 1 79 ? -2.088 -25.875 -11.266 1 98.12 79 ASP B CA 1
ATOM 1428 C C . ASP B 1 79 ? -1.843 -25.797 -12.773 1 98.12 79 ASP B C 1
ATOM 1430 O O . ASP B 1 79 ? -1.431 -24.766 -13.289 1 98.12 79 ASP B O 1
ATOM 1434 N N . LYS B 1 80 ? -2.006 -26.953 -13.438 1 96.62 80 LYS B N 1
ATOM 1435 C CA . LYS B 1 80 ? -1.854 -27.062 -14.891 1 96.62 80 LYS B CA 1
ATOM 1436 C C . LYS B 1 80 ? -2.855 -26.172 -15.617 1 96.62 80 LYS B C 1
ATOM 1438 O O . LYS B 1 80 ? -3.971 -25.969 -15.141 1 96.62 80 LYS B O 1
ATOM 1443 N N . ARG B 1 81 ? -2.434 -25.766 -16.75 1 94.81 81 ARG B N 1
ATOM 1444 C CA . ARG B 1 81 ? -3.283 -24.969 -17.641 1 94.81 81 ARG B CA 1
ATOM 1445 C C . ARG B 1 81 ? -4.496 -25.766 -18.094 1 94.81 81 ARG B C 1
ATOM 1447 O O . ARG B 1 81 ? -5.586 -25.219 -18.25 1 94.81 81 ARG B O 1
ATOM 1454 N N . GLU B 1 82 ? -4.309 -26.984 -18.094 1 92.31 82 GLU B N 1
ATOM 1455 C CA . GLU B 1 82 ? -5.32 -27.891 -18.641 1 92.31 82 GLU B CA 1
ATOM 1456 C C . GLU B 1 82 ? -6.629 -27.766 -17.859 1 92.31 82 GLU B C 1
ATOM 1458 O O . GLU B 1 82 ? -6.625 -27.734 -16.625 1 92.31 82 GLU B O 1
ATOM 1463 N N . HIS B 1 83 ? -7.711 -27.609 -18.594 1 90.31 83 HIS B N 1
ATOM 1464 C CA . HIS B 1 83 ? -9.086 -27.562 -18.109 1 90.31 83 HIS B CA 1
ATOM 1465 C C . HIS B 1 83 ? -9.281 -26.391 -17.156 1 90.31 83 HIS B C 1
ATOM 1467 O O . HIS B 1 83 ? -10.242 -26.375 -16.375 1 90.31 83 HIS B O 1
ATOM 1473 N N . GLY B 1 84 ? -8.406 -25.531 -17.188 1 94.12 84 GLY B N 1
ATOM 1474 C CA . GLY B 1 84 ? -8.547 -24.359 -16.344 1 94.12 84 GLY B CA 1
ATOM 1475 C C . GLY B 1 84 ? -8.547 -24.672 -14.859 1 94.12 84 GLY B C 1
ATOM 1476 O O . GLY B 1 84 ? -9.258 -24.047 -14.078 1 94.12 84 GLY B O 1
ATOM 1477 N N . GLN B 1 85 ? -7.742 -25.625 -14.516 1 96.25 85 GLN B N 1
ATOM 1478 C CA . GLN B 1 85 ? -7.77 -26.141 -13.148 1 96.25 85 GLN B CA 1
ATOM 1479 C C . GLN B 1 85 ? -7.461 -25.031 -12.141 1 96.25 85 GLN B C 1
ATOM 1481 O O . GLN B 1 85 ? -8.156 -24.906 -11.133 1 96.25 85 GLN B O 1
ATOM 1486 N N . ALA B 1 86 ? -6.473 -24.25 -12.414 1 97.38 86 ALA B N 1
ATOM 1487 C CA . ALA B 1 86 ? -6.086 -23.203 -11.484 1 97.38 86 ALA B CA 1
ATOM 1488 C C . ALA B 1 86 ? -7.219 -22.188 -11.297 1 97.38 86 ALA B C 1
ATOM 1490 O O . ALA B 1 86 ? -7.453 -21.719 -10.188 1 97.38 86 ALA B O 1
ATOM 1491 N N . TYR B 1 87 ? -7.945 -21.906 -12.359 1 97.06 87 TYR B N 1
ATOM 1492 C CA . TYR B 1 87 ? -9.023 -20.938 -12.305 1 97.06 87 TYR B CA 1
ATOM 1493 C C . TYR B 1 87 ? -10.219 -21.484 -11.539 1 97.06 87 TYR B C 1
ATOM 1495 O O . TYR B 1 87 ? -10.836 -20.766 -10.742 1 97.06 87 TYR B O 1
ATOM 1503 N N . ARG B 1 88 ? -10.5 -22.719 -11.805 1 96.12 88 ARG B N 1
ATOM 1504 C CA . ARG B 1 88 ? -11.602 -23.359 -11.094 1 96.12 88 ARG B CA 1
ATOM 1505 C C . ARG B 1 88 ? -11.344 -23.391 -9.594 1 96.12 88 ARG B C 1
ATOM 1507 O O . ARG B 1 88 ? -12.227 -23.078 -8.789 1 96.12 88 ARG B O 1
ATOM 1514 N N . LYS B 1 89 ? -10.172 -23.734 -9.242 1 96.88 89 LYS B N 1
ATOM 1515 C CA . LYS B 1 89 ? -9.789 -23.781 -7.84 1 96.88 89 LYS B CA 1
ATOM 1516 C C . LYS B 1 89 ? -9.883 -22.406 -7.195 1 96.88 89 LYS B C 1
ATOM 1518 O O . LYS B 1 89 ? -10.406 -22.266 -6.086 1 96.88 89 LYS B O 1
ATOM 1523 N N . ALA B 1 90 ? -9.375 -21.453 -7.883 1 97.56 90 ALA B N 1
ATOM 1524 C CA . ALA B 1 90 ? -9.43 -20.094 -7.359 1 97.56 90 ALA B CA 1
ATOM 1525 C C . ALA B 1 90 ? -10.875 -19.641 -7.145 1 97.56 90 ALA B C 1
ATOM 1527 O O . ALA B 1 90 ? -11.195 -19.047 -6.113 1 97.56 90 ALA B O 1
ATOM 1528 N N . THR B 1 91 ? -11.703 -19.938 -8.133 1 96.31 91 THR B N 1
ATOM 1529 C CA . THR B 1 91 ? -13.109 -19.578 -8.039 1 96.31 91 THR B CA 1
ATOM 1530 C C . THR B 1 91 ? -13.766 -20.266 -6.844 1 96.31 91 THR B C 1
ATOM 1532 O O . THR B 1 91 ? -14.492 -19.625 -6.078 1 96.31 91 THR B O 1
ATOM 1535 N N . GLU B 1 92 ? -13.492 -21.531 -6.66 1 96.19 92 GLU B N 1
ATOM 1536 C CA . GLU B 1 92 ? -14.055 -22.297 -5.555 1 96.19 92 GLU B CA 1
ATOM 1537 C C . GLU B 1 92 ? -13.602 -21.75 -4.211 1 96.19 92 GLU B C 1
ATOM 1539 O O . GLU B 1 92 ? -14.375 -21.719 -3.252 1 96.19 92 GLU B O 1
ATOM 1544 N N . ARG B 1 93 ? -12.383 -21.266 -4.176 1 95.81 93 ARG B N 1
ATOM 1545 C CA . ARG B 1 93 ? -11.766 -20.875 -2.912 1 95.81 93 ARG B CA 1
ATOM 1546 C C . ARG B 1 93 ? -12.141 -19.438 -2.547 1 95.81 93 ARG B C 1
ATOM 1548 O O . ARG B 1 93 ? -12.078 -19.062 -1.378 1 95.81 93 ARG B O 1
ATOM 1555 N N . LEU B 1 94 ? -12.453 -18.641 -3.48 1 93.25 94 LEU B N 1
ATOM 1556 C CA . LEU B 1 94 ? -12.719 -17.219 -3.211 1 93.25 94 LEU B CA 1
ATOM 1557 C C . LEU B 1 94 ? -14.211 -16.922 -3.301 1 93.25 94 L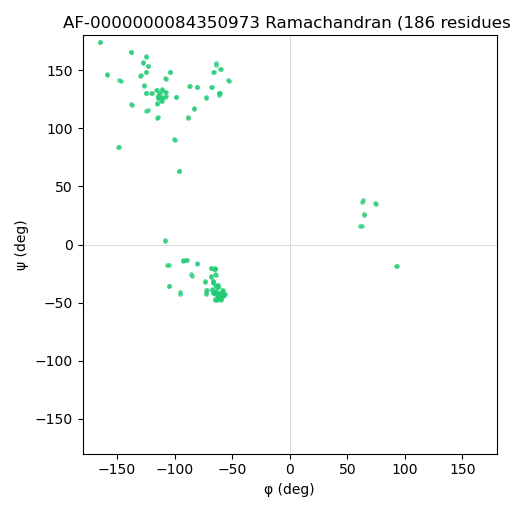EU B C 1
ATOM 1559 O O . LEU B 1 94 ? -14.656 -15.836 -2.945 1 93.25 94 LEU B O 1
ATOM 1563 N N . SER B 1 95 ? -14.961 -17.75 -3.895 1 82.5 95 SER B N 1
ATOM 1564 C CA . SER B 1 95 ? -16.406 -17.594 -3.93 1 82.5 95 SER B CA 1
ATOM 1565 C C . SER B 1 95 ? -17.031 -17.953 -2.582 1 82.5 95 SER B C 1
ATOM 1567 O O . SER B 1 95 ? -16.484 -18.766 -1.83 1 82.5 95 SER B O 1
#

pLDDT: mean 94.44, std 5.05, range [72.5, 98.62]

Foldseek 3Di:
DDDDDDDDPVVVVVLVPDDPVVNVVVVVVVVVCRVPVPDVVQDDPPDPQKGWDDPPVVGDIDIDHDDDDDDDDDQQADDDPPPPVRVVSSVVRPD/DDDDDDDDPVVVVVLVPDDPVVNVVVVVVVVVCRVPVPDVVFDDPPDPQKGWDDPPVVGDIDIDHDDDDDDDDDQQADDDPPPPVRVVSSVVRPD

Sequence (190 aa):
MTYSLDFDARALKEWQKLGDTLRQQFKKKLAETLNNPRNEANRLHGLPDCYRIKLRSSGYRLVYQVVDQEITVVVVAVDKREHGQAYRKATERLSMTYSLDFDARALKEWQKLGDTLRQQFKKKLAETLNNPRNEANRLHGLPDCYRIKLRSSGYRLVYQVVDQEITVVVVAVDKREHGQAYRKATERLS

Organism: NCBI:txid76758

Nearest PDB structures (foldseek):
  4fxe-assembly1_E  TM=9.678E-01  e=1.179E-06  Escherichia coli K-12
  2kc9-assembly1_A  TM=6.925E-01  e=8.480E-08  Escherichia coli K-12
  4v7j-assembly1_Ay  TM=6.952E-01  e=6.422E-07  Escherichia coli K-12
  4v7j-assembly2_By  TM=6.987E-01  e=3.244E-06  Escherichia coli K-12
  4fxe-assembly1_E  TM=9.681E-01  e=8.502E-07  Escherichia coli K-12

Solvent-accessible surface area (backbone atoms only — not comparable to full-atom values): 10222 Å² total; per-residue (Å²): 123,46,72,44,84,44,62,35,72,66,19,43,54,40,52,72,66,44,52,67,69,58,45,50,53,48,51,53,53,48,58,59,34,62,79,54,68,84,43,74,92,34,48,44,83,96,39,86,58,25,30,55,45,77,39,74,94,78,40,32,31,35,30,33,30,59,77,45,40,39,38,34,35,33,36,46,18,49,30,46,47,66,90,43,43,21,56,52,48,33,48,65,71,72,100,125,46,71,43,83,45,62,36,73,68,19,44,54,39,52,72,66,45,53,68,68,58,45,50,53,48,50,53,52,48,58,60,33,62,79,55,70,83,43,74,92,35,48,44,83,96,40,87,58,24,29,56,45,77,39,74,92,77,41,32,30,35,32,34,30,58,77,45,41,38,36,35,36,32,34,47,18,49,31,46,48,65,91,41,43,21,58,53,48,32,49,65,71,71,99

Radius of gyration: 22.35 Å; Cα contacts (8 Å, |Δi|>4): 330; chains: 2; bounding box: 33×63×42 Å